Protein AF-A0A453PTM7-F1 (afdb_monomer)

Solvent-accessible surface area (backbone atoms only — not comparable to full-atom values): 13931 Å² total; per-residue (Å²): 133,90,72,84,88,79,89,78,89,83,61,99,59,65,72,65,28,69,32,79,31,54,56,63,82,73,78,86,62,98,75,65,85,84,69,73,84,73,86,58,60,73,80,79,44,78,80,78,80,72,68,78,76,88,82,85,84,70,94,83,82,78,96,71,66,79,75,56,52,64,49,51,58,48,51,61,59,56,55,68,76,52,65,33,40,28,38,37,25,16,60,76,18,36,37,34,35,16,40,72,71,71,36,76,77,48,73,47,50,48,57,75,46,78,44,76,48,79,55,95,92,45,78,48,45,30,35,39,38,83,22,26,30,67,39,55,44,62,38,48,75,34,38,39,34,42,35,37,30,36,24,30,71,34,46,72,84,50,68,87,72,48,87,78,56,64,78,41,80,47,78,46,80,42,86,34,42,66,55,46,79,41,35,71,60,52,47,52,52,40,53,55,51,46,55,51,50,53,50,53,50,33,52,53,52,41,52,54,48,52,52,50,52,51,52,51,52,52,51,53,48,51,55,59,58,66,52,45,63,66,64,74,78,106

Secondary structure (DSSP, 8-state):
-----------SS-EEEEEEEEPP-----TT-TT------HHHHSPPPPPPPP---S-TTS-TTSHHHHHHHHHHHHHHTTS-EEEEEEETTSEEEEEETTTEEEEEEEGGG-EEEEEETTEEEEEEEEEEEEEEEEE-TTSSEEEEEEEEEEEESS-GGGGGG---EEEEEEEE-HHHHHTHHHHHHHHHHHHHHHHHHHHHHHHHHHHHHHHHHHHHHHHHHHHTHHHHH--

Nearest PDB structures (foldseek):
  5lcw-assembly1_I  TM=7.216E-01  e=1.300E-04  Homo sapiens
  5a31-assembly1_I  TM=7.211E-01  e=2.176E-04  Homo sapiens
  6q6g-assembly1_I  TM=6.935E-01  e=1.940E-04  Homo sapiens
  9gaw-assembly1_I  TM=7.086E-01  e=3.858E-04  Homo sapiens
  6yft-assembly1_AA  TM=2.365E-01  e=2.199E+00  Wenzhou levi-like virus 1

Sequence (234 aa):
NGKMLRSIKSHDVAIICLNWAEDEPLSRTDKEDLLSYEDRTTRFFPPAPVMPRIGGLNSGDTGLADENEEAIQAFSSASCQRFNILCTGDKDGCICFSIFGIFPIGKININKVPIHVQSSGKRTSYRLQDVSISKVSLSRNLHQLVLLCSGKLINTDNLSLSNDLSVGVHCLHLDTSIFSNRKNELHQVSQQASSIQDLVEVVRASISMMSKQWSNAMNLFHEKFSALPSLLTA

Organism: Aegilops tauschii subsp. strangulata (NCBI:txid200361)

Foldseek 3Di:
DPDDLDDDDQDPADWQEKDKAFADPDPDPPPPPPDQDDPCCVVPDPPQDDQDDDPDDDDDDDPDDPVVVVVSVVLLVVLLPTWMWMWIFFQQQKIWIATSVQRTDDMDRQQPDWDWDDDPNDTWIKGWHSKGWNDWDADNLRFKIKTKIWTQIATPVCNPPRPDTDTDIDIDIDTRCVCNVCVSVCSVVNSVVSVVVVSVVSVVSNVVVVVVVVVVVVVVVCVVVVCVVVVVVD

InterPro domains:
  IPR024789 Anaphase-promoting complex subunit 4 [PTHR13260] (1-232)
  IPR024790 Anaphase-promoting complex subunit 4, long domain [PF12896] (170-232)

Radius of gyration: 26.7 Å; Cα contacts (8 Å, |Δi|>4): 312; chains: 1; bounding box: 50×57×93 Å

Structure (mmCIF, N/CA/C/O backbone):
data_AF-A0A453PTM7-F1
#
_entry.id   AF-A0A453PTM7-F1
#
loop_
_atom_site.group_PDB
_atom_site.id
_atom_site.type_symbol
_atom_site.label_atom_id
_atom_site.label_alt_id
_atom_site.label_comp_id
_atom_site.label_asym_id
_atom_site.label_entity_id
_atom_site.label_seq_id
_atom_site.pdbx_PDB_ins_code
_atom_site.Cartn_x
_atom_site.Cartn_y
_atom_site.Cartn_z
_atom_site.occupancy
_atom_site.B_iso_or_equiv
_atom_site.auth_seq_id
_atom_site.auth_comp_id
_atom_site.auth_asym_id
_atom_site.auth_atom_id
_atom_site.pdbx_PDB_model_num
ATOM 1 N N . ASN A 1 1 ? 8.119 6.811 19.637 1.00 62.53 1 ASN A N 1
ATOM 2 C CA . ASN A 1 1 ? 7.879 5.893 20.781 1.00 62.53 1 ASN A CA 1
ATOM 3 C C . ASN A 1 1 ? 7.742 4.414 20.396 1.00 62.53 1 ASN A C 1
ATOM 5 O O . ASN A 1 1 ? 7.295 3.644 21.230 1.00 62.53 1 ASN A O 1
ATOM 9 N N . GLY A 1 2 ? 8.079 3.976 19.170 1.00 75.81 2 GLY A N 1
ATOM 10 C CA . GLY A 1 2 ? 8.009 2.549 18.784 1.00 75.81 2 GLY A CA 1
ATOM 11 C C . GLY A 1 2 ? 6.602 1.925 18.730 1.00 75.81 2 GLY A C 1
ATOM 12 O O . GLY A 1 2 ? 6.461 0.776 18.327 1.00 75.81 2 GLY A O 1
ATOM 13 N N . LYS A 1 3 ? 5.557 2.672 19.108 1.00 77.75 3 LYS A N 1
ATOM 14 C CA . LYS A 1 3 ? 4.156 2.256 19.031 1.00 77.75 3 LYS A CA 1
ATOM 15 C C . LYS A 1 3 ? 3.744 2.095 17.567 1.00 77.75 3 LYS A C 1
ATOM 17 O O . LYS A 1 3 ? 3.882 3.029 16.779 1.00 77.75 3 LYS A O 1
ATOM 22 N N . MET A 1 4 ? 3.216 0.925 17.222 1.00 76.31 4 MET A N 1
ATOM 23 C CA . MET A 1 4 ? 2.607 0.682 15.917 1.00 76.31 4 MET A CA 1
ATOM 24 C C . MET A 1 4 ? 1.318 1.502 15.806 1.00 76.31 4 MET A C 1
ATOM 26 O O . MET A 1 4 ? 0.395 1.302 16.592 1.00 76.31 4 MET A O 1
ATOM 30 N N . LEU A 1 5 ? 1.278 2.436 14.853 1.00 74.81 5 LEU A N 1
ATOM 31 C CA . LEU A 1 5 ? 0.104 3.282 14.608 1.00 74.81 5 LEU A CA 1
ATOM 32 C C . LEU A 1 5 ? -0.904 2.601 13.684 1.00 74.81 5 LEU A C 1
ATOM 34 O O . LEU A 1 5 ? -2.105 2.714 13.890 1.00 74.81 5 LEU A O 1
ATOM 38 N N . ARG A 1 6 ? -0.410 1.883 12.673 1.00 76.88 6 ARG A N 1
ATOM 39 C CA . ARG A 1 6 ? -1.237 1.199 11.683 1.00 76.88 6 ARG A CA 1
ATOM 40 C C . ARG A 1 6 ? -0.505 -0.009 11.116 1.00 76.88 6 ARG A C 1
ATOM 42 O O . ARG A 1 6 ? 0.722 -0.010 11.041 1.00 76.88 6 ARG A O 1
ATOM 49 N N . SER A 1 7 ? -1.265 -1.020 10.710 1.00 83.31 7 SER A N 1
ATOM 50 C CA . SER A 1 7 ? -0.764 -2.181 9.976 1.00 83.31 7 SER A CA 1
ATOM 51 C C . SER A 1 7 ? -1.698 -2.487 8.813 1.00 83.31 7 SER A C 1
ATOM 53 O O . SER A 1 7 ? -2.917 -2.486 8.980 1.00 83.31 7 SER A O 1
ATOM 55 N N . ILE A 1 8 ? -1.129 -2.708 7.630 1.00 83.50 8 ILE A N 1
ATOM 56 C CA . ILE A 1 8 ? -1.873 -2.924 6.388 1.00 83.50 8 ILE A CA 1
ATOM 57 C C . ILE A 1 8 ? -1.232 -4.078 5.632 1.00 83.50 8 ILE A C 1
ATOM 59 O O . ILE A 1 8 ? -0.013 -4.134 5.470 1.00 83.50 8 ILE A O 1
ATOM 63 N N . LYS A 1 9 ? -2.068 -4.988 5.130 1.00 88.25 9 LYS A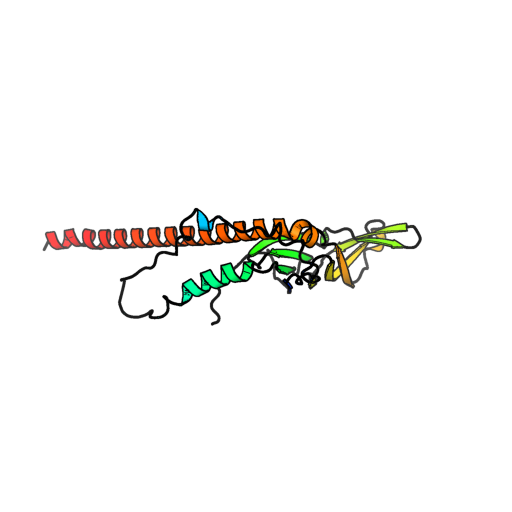 N 1
ATOM 64 C CA . LYS A 1 9 ? -1.632 -6.068 4.247 1.00 88.25 9 LYS A CA 1
ATOM 65 C C . LYS A 1 9 ? -1.756 -5.620 2.788 1.00 88.25 9 LYS A C 1
ATOM 67 O O . LYS A 1 9 ? -2.843 -5.671 2.222 1.00 88.25 9 LYS A O 1
ATOM 72 N N . SER A 1 10 ? -0.649 -5.187 2.185 1.00 85.00 10 SER A N 1
ATOM 73 C CA . SER A 1 10 ? -0.587 -4.769 0.771 1.00 85.00 10 SER A CA 1
ATOM 74 C C . SER A 1 10 ? -0.058 -5.854 -0.174 1.00 85.00 10 SER A C 1
ATOM 76 O O . SER A 1 10 ? -0.362 -5.837 -1.366 1.00 85.00 10 SER A O 1
ATOM 78 N N . HIS A 1 11 ? 0.702 -6.818 0.345 1.00 92.62 11 HIS A N 1
ATOM 79 C CA . HIS A 1 11 ? 1.259 -7.937 -0.411 1.00 92.62 11 HIS A CA 1
ATOM 80 C C . HIS A 1 11 ? 0.904 -9.268 0.259 1.00 92.62 11 HIS A C 1
ATOM 82 O O . HIS A 1 11 ? 0.738 -9.349 1.477 1.00 92.62 11 HIS A O 1
ATOM 88 N N . ASP A 1 12 ? 0.818 -10.328 -0.542 1.00 91.88 12 ASP A N 1
ATOM 89 C CA . ASP A 1 12 ? 0.686 -11.705 -0.041 1.00 91.88 12 ASP A CA 1
ATOM 90 C C . ASP A 1 12 ? 2.038 -12.308 0.357 1.00 91.88 12 ASP A C 1
ATOM 92 O O . ASP A 1 12 ? 2.114 -13.413 0.888 1.00 91.88 12 ASP A O 1
ATOM 96 N N . VAL A 1 13 ? 3.111 -11.572 0.075 1.00 94.62 13 VAL A N 1
ATOM 97 C CA . VAL A 1 13 ? 4.484 -12.047 0.056 1.00 94.62 13 VAL A CA 1
ATOM 98 C C . VAL A 1 13 ? 5.411 -10.957 0.600 1.00 94.62 13 VAL A C 1
ATOM 100 O O . VAL A 1 13 ? 5.004 -9.805 0.744 1.00 94.62 13 VAL A O 1
ATOM 103 N N . ALA A 1 14 ? 6.653 -11.313 0.931 1.00 94.31 14 ALA A N 1
ATOM 104 C CA . ALA A 1 14 ? 7.623 -10.394 1.516 1.00 94.31 14 ALA A CA 1
ATOM 105 C C . ALA A 1 14 ? 7.893 -9.170 0.623 1.00 94.31 14 ALA A C 1
ATOM 107 O O . ALA A 1 14 ? 8.281 -9.300 -0.542 1.00 94.31 14 ALA A O 1
ATOM 108 N N . ILE A 1 15 ? 7.731 -7.988 1.219 1.00 96.06 15 ILE A N 1
ATOM 109 C CA . ILE A 1 15 ? 8.109 -6.699 0.638 1.00 96.06 15 ILE A CA 1
ATOM 110 C C . ILE A 1 15 ? 9.633 -6.582 0.709 1.00 96.06 15 ILE A C 1
ATOM 112 O O . ILE A 1 15 ? 10.212 -6.748 1.781 1.00 96.06 15 ILE A O 1
ATOM 116 N N . ILE A 1 16 ? 10.276 -6.298 -0.422 1.00 96.12 16 ILE A N 1
ATOM 117 C CA . ILE A 1 16 ? 11.736 -6.136 -0.512 1.00 96.12 16 ILE A CA 1
ATOM 118 C C . ILE A 1 16 ? 12.121 -4.660 -0.445 1.00 96.12 16 ILE A C 1
ATOM 120 O O . ILE A 1 16 ? 13.115 -4.299 0.181 1.00 96.12 16 ILE A O 1
ATOM 124 N N . CYS A 1 17 ? 11.348 -3.794 -1.099 1.00 96.12 17 CYS A N 1
ATOM 125 C CA . CYS A 1 17 ? 11.677 -2.380 -1.211 1.00 96.12 17 CYS A CA 1
ATOM 126 C C . CYS A 1 17 ? 10.438 -1.493 -1.096 1.00 96.12 17 CYS A C 1
ATOM 128 O O . CYS A 1 17 ? 9.328 -1.896 -1.450 1.00 96.12 17 CYS A O 1
ATOM 130 N N . LEU A 1 18 ? 10.655 -0.255 -0.655 1.00 96.44 18 LEU A N 1
ATOM 131 C CA . LEU A 1 18 ? 9.629 0.775 -0.557 1.00 96.44 18 LEU A CA 1
ATOM 132 C C . LEU A 1 18 ? 10.162 2.121 -1.050 1.00 96.44 18 LEU A C 1
ATOM 134 O O . LEU A 1 18 ? 11.355 2.410 -0.941 1.00 96.44 18 LEU A O 1
ATOM 138 N N . ASN A 1 19 ? 9.264 2.950 -1.565 1.00 96.62 19 ASN A N 1
ATOM 139 C CA . ASN A 1 19 ? 9.530 4.335 -1.914 1.00 96.62 19 ASN A CA 1
ATOM 140 C C . ASN A 1 19 ? 8.304 5.176 -1.575 1.00 96.62 19 ASN A C 1
ATOM 142 O O . ASN A 1 19 ? 7.209 4.886 -2.046 1.00 96.62 19 ASN A O 1
ATOM 146 N N . TRP A 1 20 ? 8.499 6.203 -0.755 1.00 94.38 20 TRP A N 1
ATOM 147 C CA . TRP A 1 20 ? 7.457 7.162 -0.416 1.00 94.38 20 TRP A CA 1
ATOM 148 C C . TRP A 1 20 ? 7.741 8.453 -1.173 1.00 94.38 20 TRP A C 1
ATOM 150 O O . TRP A 1 20 ? 8.764 9.098 -0.936 1.00 94.38 20 TRP A O 1
ATOM 160 N N . ALA A 1 21 ? 6.873 8.789 -2.122 1.00 92.44 21 ALA A N 1
ATOM 161 C CA . ALA A 1 21 ? 6.987 9.999 -2.918 1.00 92.44 21 ALA A CA 1
ATOM 162 C C . ALA A 1 21 ? 5.917 11.002 -2.490 1.00 92.44 21 ALA A C 1
ATOM 164 O O . ALA A 1 21 ? 4.732 10.673 -2.413 1.00 92.44 21 ALA A O 1
ATOM 165 N N . GLU A 1 22 ? 6.347 12.229 -2.231 1.00 87.94 22 GLU A N 1
ATOM 166 C CA . GLU A 1 22 ? 5.467 13.371 -2.013 1.00 87.94 22 GLU A CA 1
ATOM 167 C C . GLU A 1 22 ? 5.453 14.229 -3.276 1.00 87.94 22 GLU A C 1
ATOM 169 O O . GLU A 1 22 ? 6.503 14.450 -3.890 1.00 87.94 22 GLU A O 1
ATOM 174 N N . ASP A 1 23 ? 4.267 14.704 -3.653 1.00 81.25 23 ASP A N 1
ATOM 175 C CA . ASP A 1 23 ? 4.101 15.616 -4.785 1.00 81.25 23 ASP A CA 1
ATOM 176 C C . ASP A 1 23 ? 4.885 16.912 -4.542 1.00 81.25 23 ASP A C 1
ATOM 178 O O . ASP A 1 23 ? 4.896 17.425 -3.422 1.00 81.25 23 ASP A O 1
ATOM 182 N N . GLU A 1 24 ? 5.549 17.456 -5.559 1.00 73.62 24 GLU A N 1
ATOM 183 C CA . GLU A 1 24 ? 6.255 18.740 -5.464 1.00 73.62 24 GLU A CA 1
ATOM 184 C C . GLU A 1 24 ? 5.233 19.892 -5.447 1.00 73.62 24 GLU A C 1
ATOM 186 O O . GLU A 1 24 ? 4.215 19.804 -6.134 1.00 73.62 24 GLU A O 1
ATOM 191 N N . PRO A 1 25 ? 5.429 20.980 -4.673 1.00 62.84 25 PRO A N 1
ATOM 192 C CA . PRO A 1 25 ? 4.489 22.083 -4.737 1.00 62.84 25 PRO A CA 1
ATOM 193 C C . PRO A 1 25 ? 4.705 22.742 -6.099 1.00 62.84 25 PRO A C 1
ATOM 195 O O . PRO A 1 25 ? 5.776 23.307 -6.331 1.00 62.84 25 PRO A O 1
ATOM 198 N N . LEU A 1 26 ? 3.725 22.675 -7.007 1.00 54.75 26 LEU A N 1
ATOM 199 C CA . LEU A 1 26 ? 3.770 23.539 -8.184 1.00 54.75 26 LEU A CA 1
ATOM 200 C C . LEU A 1 26 ? 3.922 24.974 -7.673 1.00 54.75 26 LEU A C 1
ATOM 202 O O . LEU A 1 26 ? 3.150 25.422 -6.823 1.00 54.75 26 LEU A O 1
ATOM 206 N N . SER A 1 27 ? 4.958 25.668 -8.146 1.00 45.25 27 SER A N 1
ATOM 207 C CA . SER A 1 27 ? 5.161 27.091 -7.890 1.00 45.25 27 SER A CA 1
ATOM 208 C C . SER A 1 27 ? 3.833 27.806 -8.114 1.00 45.25 27 SER A C 1
ATOM 210 O O . SER A 1 27 ? 3.314 27.760 -9.228 1.00 45.25 27 SER A O 1
ATOM 212 N N . ARG A 1 28 ? 3.268 28.388 -7.049 1.00 45.62 28 ARG A N 1
ATOM 213 C CA . ARG A 1 28 ? 1.963 29.062 -7.051 1.00 45.62 28 ARG A CA 1
ATOM 214 C C . ARG A 1 28 ? 1.907 30.058 -8.207 1.00 45.62 28 ARG A C 1
ATOM 216 O O . ARG A 1 28 ? 2.447 31.153 -8.115 1.00 45.62 28 ARG A O 1
ATOM 223 N N . THR A 1 29 ? 1.261 29.673 -9.297 1.00 41.50 29 THR A N 1
ATOM 224 C CA . THR A 1 29 ? 0.671 30.623 -10.233 1.00 41.50 29 THR A CA 1
ATOM 225 C C . THR A 1 29 ? -0.736 30.873 -9.718 1.00 41.50 29 THR A C 1
ATOM 227 O O . THR A 1 29 ? -1.543 29.948 -9.677 1.00 41.50 29 THR A O 1
ATOM 230 N N . ASP A 1 30 ? -0.993 32.109 -9.289 1.00 43.00 30 ASP A N 1
ATOM 231 C CA . ASP A 1 30 ? -2.154 32.613 -8.530 1.00 43.00 30 ASP A CA 1
ATOM 232 C C . ASP A 1 30 ? -3.540 32.473 -9.213 1.00 43.00 30 ASP A C 1
ATOM 234 O O . ASP A 1 30 ? -4.427 33.303 -9.029 1.00 43.00 30 ASP A O 1
ATOM 238 N N . LYS A 1 31 ? -3.756 31.453 -10.051 1.00 44.31 31 LYS A N 1
ATOM 239 C CA . LYS A 1 31 ? -5.002 31.239 -10.807 1.00 44.31 31 LYS A CA 1
ATOM 240 C C . LYS A 1 31 ? -5.628 29.849 -10.643 1.00 44.31 31 LYS A C 1
ATOM 242 O O . LYS A 1 31 ? -6.733 29.648 -11.134 1.00 44.31 31 LYS A O 1
ATOM 247 N N . GLU A 1 32 ? -4.982 28.924 -9.929 1.00 45.31 32 GLU A N 1
ATOM 248 C CA . GLU A 1 32 ? -5.506 27.570 -9.649 1.00 45.31 32 GLU A CA 1
ATOM 249 C C . GLU A 1 32 ? -6.097 27.391 -8.237 1.00 45.31 32 GLU A C 1
ATOM 251 O O . GLU A 1 32 ? -6.525 26.297 -7.881 1.00 45.31 32 GLU A O 1
ATOM 256 N N . ASP A 1 33 ? -6.232 28.467 -7.456 1.00 44.94 33 ASP A N 1
ATOM 257 C CA . ASP A 1 33 ? -6.917 28.452 -6.148 1.00 44.94 33 ASP A CA 1
ATOM 258 C C . ASP A 1 33 ? -8.436 28.172 -6.248 1.00 44.94 33 ASP A C 1
ATOM 260 O O . ASP A 1 33 ? -9.136 28.135 -5.238 1.00 44.94 33 ASP A O 1
ATOM 264 N N . LEU A 1 34 ? -8.982 27.956 -7.452 1.00 44.66 34 LEU A N 1
ATOM 265 C CA . LEU A 1 34 ? -10.424 27.806 -7.659 1.00 44.66 34 LEU A CA 1
ATOM 266 C C . LEU A 1 34 ? -10.974 26.386 -7.428 1.00 44.66 34 LEU A C 1
ATOM 268 O O . LEU A 1 34 ? -12.192 26.226 -7.442 1.00 44.66 34 LEU A O 1
ATOM 272 N N . LEU A 1 35 ? -10.132 25.358 -7.247 1.00 47.88 35 LEU A N 1
ATOM 273 C CA . LEU A 1 35 ? -10.581 23.952 -7.181 1.00 47.88 35 LEU A CA 1
ATOM 274 C C . LEU A 1 35 ? -9.837 23.093 -6.139 1.00 47.88 35 LEU A C 1
ATOM 276 O O . LEU A 1 35 ? -9.730 21.876 -6.310 1.00 47.88 35 LEU A O 1
ATOM 280 N N . SER A 1 36 ? -9.331 23.675 -5.048 1.00 56.00 36 SER A N 1
ATOM 281 C CA . SER A 1 36 ? -8.941 22.849 -3.901 1.00 56.00 36 SER A CA 1
ATOM 282 C C . SER A 1 36 ? -10.215 22.289 -3.263 1.00 56.00 36 SER A C 1
ATOM 284 O O . SER A 1 36 ? -11.077 23.016 -2.770 1.00 56.00 36 SER A O 1
ATOM 286 N N . TYR A 1 37 ? -10.396 20.972 -3.358 1.00 61.28 37 TYR A N 1
ATOM 287 C CA . TYR A 1 37 ? -11.507 20.317 -2.684 1.00 61.28 37 TYR A CA 1
ATOM 288 C C . TYR A 1 37 ? -11.325 20.470 -1.180 1.00 61.28 37 TYR A C 1
ATOM 290 O O . TYR A 1 37 ? -10.311 20.066 -0.614 1.00 61.28 37 TYR A O 1
ATOM 298 N N . GLU A 1 38 ? -12.336 21.042 -0.545 1.00 68.06 38 GLU A N 1
ATOM 299 C CA . GLU A 1 38 ? -12.423 21.133 0.898 1.00 68.06 38 GLU A CA 1
ATOM 300 C C . GLU A 1 38 ? -13.404 20.069 1.388 1.00 68.06 38 GLU A C 1
ATOM 302 O O . GLU A 1 38 ? -14.575 20.069 0.994 1.00 68.06 38 GLU A O 1
ATOM 307 N N . ASP A 1 39 ? -12.944 19.173 2.262 1.00 69.00 39 ASP A N 1
ATOM 308 C CA . ASP A 1 39 ? -13.838 18.227 2.919 1.00 69.00 39 ASP A CA 1
ATOM 309 C C . ASP A 1 39 ? -14.769 18.971 3.887 1.00 69.00 39 ASP A C 1
ATOM 311 O O . ASP A 1 39 ? -14.376 19.417 4.965 1.00 69.00 39 ASP A O 1
ATOM 315 N N . ARG A 1 40 ? -16.034 19.111 3.483 1.00 77.50 40 ARG A N 1
ATOM 316 C CA . ARG A 1 40 ? -17.076 19.783 4.270 1.00 77.50 40 ARG A CA 1
ATOM 317 C C . ARG A 1 40 ? -17.810 18.842 5.217 1.00 77.50 40 ARG A C 1
ATOM 319 O O . ARG A 1 40 ? -18.710 19.305 5.913 1.00 77.50 40 ARG A O 1
ATOM 326 N N . THR A 1 41 ? -17.459 17.557 5.264 1.00 75.75 41 THR A N 1
ATOM 327 C CA . THR A 1 41 ? -18.132 16.563 6.119 1.00 75.75 41 THR A CA 1
ATOM 328 C C . THR A 1 41 ? -18.144 17.015 7.580 1.00 75.75 41 THR A C 1
ATOM 330 O O . THR A 1 41 ? -19.181 16.976 8.239 1.00 75.75 41 THR A O 1
ATOM 333 N N . THR A 1 42 ? -17.036 17.582 8.054 1.00 72.69 42 THR A N 1
ATOM 334 C CA . THR A 1 42 ? -16.886 18.114 9.419 1.00 72.69 42 THR A CA 1
ATOM 335 C C . THR A 1 42 ? -17.793 19.307 9.737 1.00 72.69 42 THR A C 1
ATOM 337 O O . THR A 1 42 ? -18.010 19.609 10.905 1.00 72.69 42 THR A O 1
ATOM 340 N N . ARG A 1 43 ? -18.346 19.990 8.724 1.00 83.00 43 ARG A N 1
ATOM 341 C CA . ARG A 1 43 ? -19.295 21.100 8.922 1.00 83.00 43 ARG A CA 1
ATOM 342 C C . ARG A 1 43 ? -20.707 20.617 9.245 1.00 83.00 43 ARG A C 1
ATOM 344 O O . ARG A 1 43 ? -21.488 21.382 9.801 1.00 83.00 43 ARG A O 1
ATOM 351 N N . PHE A 1 44 ? -21.045 19.390 8.852 1.00 84.19 44 PHE A N 1
ATOM 352 C CA . PHE A 1 44 ? -22.401 18.846 8.966 1.00 84.19 44 PHE A CA 1
ATOM 353 C C . PHE A 1 44 ? -22.498 17.691 9.958 1.00 84.19 44 PHE A C 1
ATOM 355 O O . PHE A 1 44 ? -23.553 17.495 10.559 1.00 84.19 44 PHE A O 1
ATOM 362 N N . PHE A 1 45 ? -21.420 16.929 10.129 1.00 79.19 45 PHE A N 1
ATOM 363 C CA . PHE A 1 45 ? -21.388 15.781 11.020 1.00 79.19 45 PHE A CA 1
ATOM 364 C C . PHE A 1 45 ? -20.651 16.112 12.318 1.00 79.19 45 PHE A C 1
ATOM 366 O O . PHE A 1 45 ? -19.667 16.855 12.292 1.00 79.19 45 PHE A O 1
ATOM 373 N N . PRO A 1 46 ? -21.099 15.551 13.457 1.00 80.19 46 PRO A N 1
ATOM 374 C CA . PRO A 1 46 ? -20.322 15.615 14.684 1.00 80.19 46 PRO A CA 1
ATOM 375 C C . PRO A 1 46 ? -18.942 14.969 14.467 1.00 80.19 46 PRO A C 1
ATOM 377 O O . PRO A 1 46 ? -18.773 14.163 13.544 1.00 80.19 46 PRO A O 1
ATOM 380 N N . PRO A 1 47 ? -17.951 15.297 15.313 1.00 74.00 47 PRO A N 1
ATOM 381 C CA . PRO A 1 47 ? -16.643 14.660 15.248 1.00 74.00 47 PRO A CA 1
ATOM 382 C C . PRO A 1 47 ? -16.780 13.137 15.312 1.00 74.00 47 PRO A C 1
ATOM 384 O O . PRO A 1 47 ? -17.698 12.606 15.946 1.00 74.00 47 PRO A O 1
ATOM 387 N N . ALA A 1 48 ? -15.861 12.443 14.636 1.00 70.88 48 ALA A N 1
ATOM 388 C CA . ALA A 1 48 ? -15.867 10.991 14.592 1.00 70.88 48 ALA A CA 1
ATOM 389 C C . ALA A 1 48 ? -15.886 10.418 16.023 1.00 70.88 48 ALA A C 1
ATOM 391 O O . ALA A 1 48 ? -15.176 10.932 16.894 1.00 70.88 48 ALA A O 1
ATOM 392 N N . PRO A 1 49 ? -16.698 9.378 16.284 1.00 72.50 49 PRO A N 1
ATOM 393 C CA . PRO A 1 49 ? -16.727 8.745 17.590 1.00 72.50 49 PRO A CA 1
ATOM 394 C C . PRO A 1 49 ? -15.329 8.246 17.951 1.00 72.50 49 PRO A C 1
ATOM 396 O O . PRO A 1 49 ? -14.615 7.693 17.117 1.00 72.50 49 PRO A O 1
ATOM 399 N N . VAL A 1 50 ? -14.946 8.453 19.205 1.00 71.75 50 VAL A N 1
ATOM 400 C CA . VAL A 1 50 ? -13.670 7.979 19.741 1.00 71.75 50 VAL A CA 1
ATOM 401 C C . VAL A 1 50 ? -13.881 6.593 20.338 1.00 71.75 50 VAL A C 1
ATOM 403 O O . VAL A 1 50 ? -14.973 6.260 20.807 1.00 71.75 50 VAL A O 1
ATOM 406 N N . MET A 1 51 ? -12.837 5.769 20.305 1.00 68.12 51 MET A N 1
ATOM 407 C CA . MET A 1 51 ? -12.865 4.444 20.907 1.00 68.12 51 MET A CA 1
ATOM 408 C C . MET A 1 51 ? -13.255 4.555 22.396 1.00 68.12 51 MET A C 1
ATOM 410 O O . MET A 1 51 ? -12.664 5.349 23.131 1.00 68.12 51 MET A O 1
ATOM 414 N N . PRO A 1 52 ? -14.273 3.810 22.862 1.00 64.56 52 PRO A N 1
ATOM 415 C CA . PRO A 1 52 ? -14.772 3.980 24.216 1.00 64.56 52 PRO A CA 1
ATOM 416 C C . PRO A 1 52 ? -13.711 3.565 25.244 1.00 64.56 52 PRO A C 1
ATOM 418 O O . PRO A 1 52 ? -13.081 2.512 25.134 1.00 64.56 52 PRO A O 1
ATOM 421 N N . ARG A 1 53 ? -13.505 4.420 26.250 1.00 64.19 53 ARG A N 1
ATOM 422 C CA . ARG A 1 53 ? -12.510 4.225 27.311 1.00 64.19 53 ARG A CA 1
ATOM 423 C C . ARG A 1 53 ? -13.129 3.457 28.474 1.00 64.19 53 ARG A C 1
ATOM 425 O O . ARG A 1 53 ? -14.225 3.784 28.925 1.00 64.19 53 ARG A O 1
ATOM 432 N N . ILE A 1 54 ? -12.414 2.467 29.004 1.00 58.06 54 ILE A N 1
ATOM 433 C CA . ILE A 1 54 ? -12.802 1.817 30.262 1.00 58.06 54 ILE A CA 1
ATOM 434 C C . ILE A 1 54 ? -12.213 2.645 31.405 1.00 58.06 54 ILE A C 1
ATOM 436 O O . ILE A 1 54 ? -11.084 2.421 31.829 1.00 58.06 54 ILE A O 1
ATOM 440 N N . GLY A 1 55 ? -12.974 3.620 31.898 1.00 47.50 55 GLY A N 1
ATOM 441 C CA . GLY A 1 55 ? -12.724 4.204 33.212 1.00 47.50 55 GLY A CA 1
ATOM 442 C C . GLY A 1 55 ? -13.295 3.286 34.294 1.00 47.50 55 GLY A C 1
ATOM 443 O O . GLY A 1 55 ? -14.478 2.960 34.246 1.00 47.50 55 GLY A O 1
ATOM 444 N N . GLY A 1 56 ? -12.476 2.875 35.268 1.00 49.78 56 GLY A N 1
ATOM 445 C CA . GLY A 1 56 ? -12.989 2.364 36.549 1.00 49.78 56 GLY A CA 1
ATOM 446 C C . GLY A 1 56 ? -12.844 0.870 36.865 1.00 49.78 56 GLY A C 1
ATOM 447 O O . GLY A 1 56 ? -13.470 0.424 37.820 1.00 49.78 56 GLY A O 1
ATOM 448 N N . LEU A 1 57 ? -12.013 0.092 36.163 1.00 47.72 57 LEU A N 1
ATOM 449 C CA . LEU A 1 57 ? -11.617 -1.244 36.639 1.00 47.72 57 LEU A CA 1
ATOM 450 C C . LEU A 1 57 ? -10.141 -1.233 37.055 1.00 47.72 57 LEU A C 1
ATOM 452 O O . LEU A 1 57 ? -9.247 -1.328 36.224 1.00 47.72 57 LEU A O 1
ATOM 456 N N . ASN A 1 58 ? -9.953 -1.118 38.371 1.00 36.47 58 ASN A N 1
ATOM 457 C CA . ASN A 1 58 ? -8.723 -1.217 39.160 1.00 36.47 58 ASN A CA 1
ATOM 458 C C . ASN A 1 58 ? -7.708 -0.075 38.974 1.00 36.47 58 ASN A C 1
ATOM 460 O O . ASN A 1 58 ? -6.890 -0.055 38.060 1.00 36.47 58 ASN A O 1
ATOM 464 N N . SER A 1 59 ? -7.747 0.849 39.940 1.00 43.59 59 SER A N 1
ATOM 465 C CA . SER A 1 59 ? -6.654 1.764 40.278 1.00 43.59 59 SER A CA 1
ATOM 466 C C . SER A 1 59 ? -5.356 0.969 40.437 1.00 43.59 59 SER A C 1
ATOM 468 O O . SER A 1 59 ? -5.266 0.107 41.312 1.00 43.59 59 SER A O 1
ATOM 470 N N . GLY A 1 60 ? -4.376 1.218 39.572 1.00 44.44 60 GLY A N 1
ATOM 471 C CA . GLY A 1 60 ? -3.066 0.589 39.689 1.00 44.44 60 GLY A CA 1
ATOM 472 C C . GLY A 1 60 ? -2.095 0.928 38.570 1.00 44.44 60 GLY A C 1
ATOM 473 O O . GLY A 1 60 ? -0.933 1.170 38.865 1.00 44.44 60 GLY A O 1
ATOM 474 N N . ASP A 1 61 ? -2.534 0.989 37.310 1.00 42.53 61 ASP A N 1
ATOM 475 C CA . ASP A 1 61 ? -1.581 1.210 36.219 1.00 42.53 61 ASP A CA 1
ATOM 476 C C . ASP A 1 61 ? -2.288 1.659 34.933 1.00 42.53 61 ASP A C 1
ATOM 478 O O . ASP A 1 61 ? -2.947 0.851 34.294 1.00 42.53 61 ASP A O 1
ATOM 482 N N . THR A 1 62 ? -2.211 2.954 34.605 1.00 38.97 62 THR A N 1
ATOM 483 C CA . THR A 1 62 ? -2.171 3.528 33.236 1.00 38.97 62 THR A CA 1
ATOM 484 C C . THR A 1 62 ? -2.410 5.038 33.304 1.00 38.97 62 THR A C 1
ATOM 486 O O . THR A 1 62 ? -3.443 5.556 32.881 1.00 38.97 62 THR A O 1
ATOM 489 N N . GLY A 1 63 ? -1.438 5.773 33.833 1.00 37.41 63 GLY A N 1
ATOM 490 C CA . GLY A 1 63 ? -1.408 7.230 33.739 1.00 37.41 63 GLY A CA 1
ATOM 491 C C . GLY A 1 63 ? -0.686 7.704 32.482 1.00 37.41 63 GLY A C 1
ATOM 492 O O . GLY A 1 63 ? 0.312 8.375 32.643 1.00 37.41 63 GLY A O 1
ATOM 493 N N . LEU A 1 64 ? -1.103 7.323 31.262 1.00 40.84 64 LEU A N 1
ATOM 494 C CA . LEU A 1 64 ? -0.493 7.816 30.000 1.00 40.84 64 LEU A CA 1
ATOM 495 C C . LEU A 1 64 ? -1.432 7.771 28.765 1.00 40.84 64 LEU A C 1
ATOM 497 O O . LEU A 1 64 ? -0.969 7.866 27.626 1.00 40.84 64 LEU A O 1
ATOM 501 N N . ALA A 1 65 ? -2.742 7.565 28.938 1.00 47.31 65 ALA A N 1
ATOM 502 C CA . ALA A 1 65 ? -3.649 7.352 27.802 1.00 47.31 65 ALA A CA 1
ATOM 503 C C . ALA A 1 65 ? -4.282 8.639 27.235 1.00 47.31 65 ALA A C 1
ATOM 505 O O . ALA A 1 65 ? -4.736 8.616 26.094 1.00 47.31 65 ALA A O 1
ATOM 506 N N . ASP A 1 66 ? -4.300 9.743 27.991 1.00 44.97 66 ASP A N 1
ATOM 507 C CA . ASP A 1 66 ? -5.115 10.920 27.648 1.00 44.97 66 ASP A CA 1
ATOM 508 C C . ASP A 1 66 ? -4.505 11.795 26.536 1.00 44.97 66 ASP A C 1
ATOM 510 O O . ASP A 1 66 ? -5.209 12.201 25.620 1.00 44.97 66 ASP A O 1
ATOM 514 N N . GLU A 1 67 ? -3.182 11.990 26.521 1.00 44.81 67 GLU A N 1
ATOM 515 C CA . GLU A 1 67 ? -2.497 12.825 25.510 1.00 44.81 67 GLU A CA 1
ATOM 516 C C . GLU A 1 67 ? -2.257 12.101 24.165 1.00 44.81 67 GLU A C 1
ATOM 518 O O . GLU A 1 67 ? -1.865 12.697 23.163 1.00 44.81 67 GLU A O 1
ATOM 523 N N . ASN A 1 68 ? -2.452 10.781 24.124 1.00 50.34 68 ASN A N 1
ATOM 524 C CA . ASN A 1 68 ? -1.911 9.919 23.068 1.00 50.34 68 ASN A CA 1
ATOM 525 C C . ASN A 1 68 ? -2.879 9.696 21.890 1.00 50.34 68 ASN A C 1
ATOM 527 O O . ASN A 1 68 ? -2.436 9.333 20.803 1.00 50.34 68 ASN A O 1
ATOM 531 N N . GLU A 1 69 ? -4.189 9.877 22.081 1.00 51.28 69 GLU A N 1
ATOM 532 C CA . GLU A 1 69 ? -5.200 9.677 21.024 1.00 51.28 69 GLU A CA 1
ATOM 533 C C . GLU A 1 69 ? -5.498 10.951 20.227 1.00 51.28 69 GLU A C 1
ATOM 535 O O . GLU A 1 69 ? -5.649 10.872 19.007 1.00 51.28 69 GLU A O 1
ATOM 540 N N . GLU A 1 70 ? -5.471 12.126 20.867 1.00 48.44 70 GLU A N 1
ATOM 541 C CA . GLU A 1 70 ? -5.508 13.417 20.162 1.00 48.44 70 GLU A CA 1
ATOM 542 C C . GLU A 1 70 ? -4.336 13.531 19.178 1.00 48.44 70 GLU A C 1
ATOM 544 O O . GLU A 1 70 ? -4.504 13.992 18.048 1.00 48.44 70 GLU A O 1
ATOM 549 N N . ALA A 1 71 ? -3.171 12.993 19.553 1.00 45.78 71 ALA A N 1
ATOM 550 C CA . ALA A 1 71 ? -2.019 12.879 18.671 1.00 45.78 71 ALA A CA 1
ATOM 551 C C . ALA A 1 71 ? -2.296 11.967 17.456 1.00 45.78 71 ALA A C 1
ATOM 553 O O . ALA A 1 71 ? -1.951 12.328 16.336 1.00 45.78 71 ALA A O 1
ATOM 554 N N . ILE A 1 72 ? -2.956 10.812 17.626 1.00 51.03 72 ILE A N 1
ATOM 555 C CA . ILE A 1 72 ? -3.258 9.866 16.528 1.00 51.03 72 ILE A CA 1
ATOM 556 C C . ILE A 1 72 ? -4.256 10.470 15.528 1.00 51.03 72 ILE A C 1
ATOM 558 O O . ILE A 1 72 ? -4.037 10.383 14.315 1.00 51.03 72 ILE A O 1
ATOM 562 N N . GLN A 1 73 ? -5.299 11.143 16.022 1.00 51.09 73 GLN A N 1
ATOM 563 C CA . GLN A 1 73 ? -6.248 11.885 15.186 1.00 51.09 73 GLN A CA 1
ATOM 564 C C . GLN A 1 73 ? -5.547 13.038 14.437 1.00 51.09 73 GLN A C 1
ATOM 566 O O . GLN A 1 73 ? -5.808 13.271 13.251 1.00 51.09 73 GLN A O 1
ATOM 571 N N . ALA A 1 74 ? -4.605 13.725 15.098 1.00 46.88 74 ALA A N 1
ATOM 572 C CA . ALA A 1 74 ? -3.788 14.781 14.499 1.00 46.88 74 ALA A CA 1
ATOM 573 C C . ALA A 1 74 ? -2.813 14.249 13.429 1.00 46.88 74 ALA A C 1
ATOM 575 O O . ALA A 1 74 ? -2.623 14.903 12.406 1.00 46.88 74 ALA A O 1
ATOM 576 N N . PHE A 1 75 ? -2.240 13.050 13.590 1.00 48.12 75 PHE A N 1
ATOM 577 C CA . PHE A 1 75 ? -1.353 12.446 12.583 1.00 48.12 75 PHE A CA 1
ATOM 578 C C . PHE A 1 75 ? -2.111 11.948 11.340 1.00 48.12 75 PHE A C 1
ATOM 580 O O . PHE A 1 75 ? -1.623 12.137 10.223 1.00 48.12 75 PHE A O 1
ATOM 587 N N . SER A 1 76 ? -3.309 11.368 11.507 1.00 51.53 76 SER A N 1
ATOM 588 C CA . SER A 1 76 ? -4.150 10.933 10.376 1.00 51.53 76 SER A CA 1
ATOM 589 C C . SER A 1 76 ? -4.591 12.136 9.527 1.00 51.53 76 SER A C 1
ATOM 591 O O . SER A 1 76 ? -4.425 12.146 8.305 1.00 51.53 76 SER A O 1
ATOM 593 N N . SER A 1 77 ? -5.018 13.222 10.182 1.00 53.0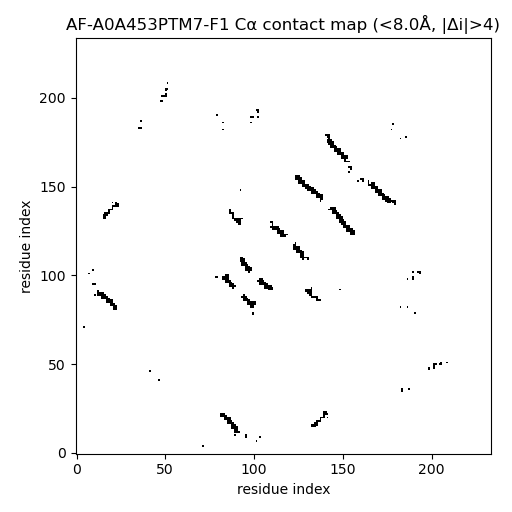6 77 SER A N 1
ATOM 594 C CA . SER A 1 77 ? -5.439 14.462 9.512 1.00 53.06 77 SER A CA 1
ATOM 595 C C . SER A 1 77 ? -4.284 15.285 8.918 1.00 53.06 77 SER A C 1
ATOM 597 O O . SER A 1 77 ? -4.441 15.839 7.829 1.00 53.06 77 SER A O 1
ATOM 599 N N . ALA A 1 78 ? -3.107 15.329 9.555 1.00 50.50 78 ALA A N 1
ATOM 600 C CA . ALA A 1 78 ? -1.938 16.044 9.027 1.00 50.50 78 ALA A CA 1
ATOM 601 C C . ALA A 1 78 ? -1.320 15.362 7.792 1.00 50.50 78 ALA A C 1
ATOM 603 O O . ALA A 1 78 ? -0.889 16.045 6.864 1.00 50.50 78 ALA A O 1
ATOM 604 N N . SER A 1 79 ? -1.316 14.023 7.740 1.00 54.53 79 SER A N 1
ATOM 605 C CA . SER A 1 79 ? -0.744 13.263 6.613 1.00 54.53 79 SER A CA 1
ATOM 606 C C . SER A 1 79 ? -1.491 13.457 5.284 1.00 54.53 79 SER A C 1
ATOM 608 O O . SER A 1 79 ? -0.901 13.295 4.215 1.00 54.53 79 SER A O 1
ATOM 610 N N . CYS A 1 80 ? -2.765 13.860 5.349 1.00 60.31 80 CYS A N 1
ATOM 611 C CA . CYS A 1 80 ? -3.624 14.106 4.190 1.00 60.31 80 CYS A CA 1
ATOM 612 C C . CYS A 1 80 ? -3.498 15.531 3.622 1.00 60.31 80 CYS A C 1
ATOM 614 O O . CYS A 1 80 ? -4.150 15.844 2.626 1.00 60.31 80 CYS A O 1
ATOM 616 N N . GLN A 1 81 ? -2.691 16.411 4.233 1.00 66.31 81 GLN A N 1
ATOM 617 C CA . GLN A 1 81 ? -2.517 17.790 3.750 1.00 66.31 81 GLN A CA 1
ATOM 618 C C . GLN A 1 81 ? -1.801 17.843 2.400 1.00 66.31 81 GLN A C 1
ATOM 620 O O . GLN A 1 81 ? -2.064 18.729 1.588 1.00 66.31 81 GLN A O 1
ATOM 625 N N . ARG A 1 82 ? -0.904 16.885 2.146 1.00 79.50 82 ARG A N 1
ATOM 626 C CA . ARG A 1 82 ? -0.114 16.821 0.919 1.00 79.50 82 ARG A CA 1
ATOM 627 C C . ARG A 1 82 ? -0.259 15.462 0.268 1.00 79.50 82 ARG A C 1
ATOM 629 O O . ARG A 1 82 ? -0.032 14.437 0.905 1.00 79.50 82 ARG A O 1
ATOM 636 N N . PHE A 1 83 ? -0.595 15.470 -1.016 1.00 86.00 83 PHE A N 1
ATOM 637 C CA . PHE A 1 83 ? -0.708 14.252 -1.798 1.00 86.00 83 PHE A CA 1
ATOM 638 C C . PHE A 1 83 ? 0.622 13.487 -1.805 1.00 86.00 83 PHE A C 1
ATOM 640 O O . PHE A 1 83 ? 1.670 14.031 -2.163 1.00 86.00 83 PHE A O 1
ATOM 647 N N . ASN A 1 84 ? 0.579 12.224 -1.388 1.00 90.81 84 ASN A N 1
ATOM 648 C CA . ASN A 1 84 ? 1.745 11.359 -1.354 1.00 90.81 84 ASN A CA 1
ATOM 649 C C . ASN A 1 84 ? 1.359 9.906 -1.651 1.00 90.81 84 ASN A C 1
ATOM 651 O O . ASN A 1 84 ? 0.261 9.454 -1.315 1.00 90.81 84 ASN A O 1
ATOM 655 N N . ILE A 1 85 ? 2.269 9.191 -2.313 1.00 94.12 85 ILE A N 1
ATOM 656 C CA . ILE A 1 85 ? 2.095 7.799 -2.726 1.00 94.12 85 ILE A CA 1
ATOM 657 C C . ILE A 1 85 ? 3.244 6.970 -2.157 1.00 94.12 85 ILE A C 1
ATOM 659 O O . ILE A 1 85 ? 4.421 7.250 -2.390 1.00 94.12 85 ILE A O 1
ATOM 663 N N . LEU A 1 86 ? 2.880 5.909 -1.446 1.00 95.00 86 LEU A N 1
ATOM 664 C CA . LEU A 1 86 ? 3.760 4.824 -1.055 1.00 95.00 86 LEU A CA 1
ATOM 665 C C . LEU A 1 86 ? 3.727 3.736 -2.134 1.00 95.00 86 LEU A C 1
ATOM 667 O O . LEU A 1 86 ? 2.690 3.124 -2.390 1.00 95.00 86 LEU A O 1
ATOM 671 N N . CYS A 1 87 ? 4.882 3.477 -2.731 1.00 96.25 87 CYS A N 1
ATOM 672 C CA . CYS A 1 87 ? 5.123 2.378 -3.652 1.00 96.25 87 CYS A CA 1
ATOM 673 C C . CYS A 1 87 ? 5.879 1.270 -2.920 1.00 96.25 87 CYS A C 1
ATOM 675 O O . CYS A 1 87 ? 6.947 1.517 -2.357 1.00 96.25 87 CYS A O 1
ATOM 677 N N . THR A 1 88 ? 5.376 0.043 -2.966 1.00 97.06 88 THR A N 1
ATOM 678 C CA . THR A 1 88 ? 6.035 -1.130 -2.374 1.00 97.06 88 THR A CA 1
ATOM 679 C C . THR A 1 88 ? 6.256 -2.199 -3.430 1.00 97.06 88 THR A C 1
ATOM 681 O O . THR A 1 88 ? 5.376 -2.448 -4.247 1.00 97.06 88 THR A O 1
ATOM 684 N N . GLY A 1 89 ? 7.439 -2.812 -3.433 1.00 97.31 89 GLY A N 1
ATOM 685 C CA . GLY A 1 89 ? 7.810 -3.889 -4.350 1.00 97.31 89 GLY A CA 1
ATOM 686 C C . GLY A 1 89 ? 8.099 -5.182 -3.597 1.00 97.31 89 GLY A C 1
ATOM 687 O O . GLY A 1 89 ? 8.771 -5.153 -2.562 1.00 97.31 89 GLY A O 1
ATOM 688 N N . ASP A 1 90 ? 7.600 -6.306 -4.108 1.00 96.56 90 ASP A N 1
ATOM 689 C CA . ASP A 1 90 ? 7.798 -7.626 -3.505 1.00 96.56 90 ASP A CA 1
ATOM 690 C C . ASP A 1 90 ? 8.723 -8.551 -4.308 1.00 96.56 90 ASP A C 1
ATOM 692 O O . ASP A 1 90 ? 9.171 -8.256 -5.423 1.00 96.56 90 ASP A O 1
ATOM 696 N N . LYS A 1 91 ? 9.016 -9.700 -3.693 1.00 96.12 91 LYS A N 1
ATOM 697 C CA . LYS A 1 91 ? 9.875 -10.743 -4.261 1.00 96.12 91 LYS A CA 1
ATOM 698 C C . LYS A 1 91 ? 9.295 -11.479 -5.471 1.00 96.12 91 LYS A C 1
ATOM 700 O O . LYS A 1 91 ? 10.052 -12.171 -6.141 1.00 96.12 91 LYS A O 1
ATOM 705 N N . ASP A 1 92 ? 7.998 -11.332 -5.734 1.00 95.56 92 ASP A N 1
ATOM 706 C CA . ASP A 1 92 ? 7.287 -12.028 -6.810 1.00 95.56 92 ASP A CA 1
ATOM 707 C C . ASP A 1 92 ? 6.937 -11.057 -7.956 1.00 95.56 92 ASP A C 1
ATOM 709 O O . ASP A 1 92 ? 6.070 -11.331 -8.791 1.00 95.56 92 ASP A O 1
ATOM 713 N N . GLY A 1 93 ? 7.599 -9.897 -8.014 1.00 95.19 93 GLY A N 1
ATOM 714 C CA . GLY A 1 93 ? 7.500 -8.983 -9.146 1.00 95.19 93 GLY A CA 1
ATOM 715 C C . GLY A 1 93 ? 6.247 -8.117 -9.125 1.00 95.19 93 GLY A C 1
ATOM 716 O O . GLY A 1 93 ? 5.873 -7.581 -10.172 1.00 95.19 93 GLY A O 1
ATOM 717 N N . CYS A 1 94 ? 5.573 -7.984 -7.980 1.00 96.44 94 CYS A N 1
ATOM 718 C CA . CYS A 1 94 ? 4.426 -7.098 -7.840 1.00 96.44 94 CYS A CA 1
ATOM 719 C C . CYS A 1 94 ? 4.786 -5.782 -7.152 1.00 96.44 94 CYS A C 1
ATOM 721 O O . CYS A 1 94 ? 5.506 -5.741 -6.156 1.00 96.44 94 CYS A O 1
ATOM 723 N N . ILE A 1 95 ? 4.197 -4.708 -7.667 1.00 96.75 95 ILE A N 1
ATOM 724 C CA . ILE A 1 95 ? 4.267 -3.359 -7.117 1.00 96.75 95 ILE A CA 1
ATOM 725 C C . ILE A 1 95 ? 2.877 -2.995 -6.642 1.00 96.75 95 ILE A C 1
ATOM 727 O O . ILE A 1 95 ? 1.932 -3.107 -7.423 1.00 96.75 95 ILE A O 1
ATOM 731 N N . CYS A 1 96 ? 2.753 -2.538 -5.406 1.00 96.62 96 CYS A N 1
ATOM 732 C CA . CYS A 1 96 ? 1.515 -1.986 -4.878 1.00 96.62 96 CYS A CA 1
ATOM 733 C C . CYS A 1 96 ? 1.681 -0.483 -4.652 1.00 96.62 96 CYS A C 1
ATOM 735 O O . CYS A 1 96 ? 2.750 -0.016 -4.258 1.00 96.62 96 CYS A O 1
ATOM 737 N N . PHE A 1 97 ? 0.611 0.261 -4.908 1.00 96.06 97 PHE A N 1
ATOM 738 C CA . PHE A 1 97 ? 0.545 1.704 -4.715 1.00 96.06 97 PHE A CA 1
ATOM 739 C C . PHE A 1 97 ? -0.492 2.009 -3.643 1.00 96.06 97 PHE A C 1
ATOM 741 O O . PHE A 1 97 ? -1.618 1.508 -3.714 1.00 96.06 97 PHE A O 1
ATOM 748 N N . SER A 1 98 ? -0.128 2.846 -2.678 1.00 94.00 98 SER A N 1
ATOM 749 C CA . SER A 1 98 ? -1.021 3.295 -1.618 1.00 94.00 98 SER A CA 1
ATOM 750 C C . SER A 1 98 ? -0.906 4.798 -1.419 1.00 94.00 98 SER A C 1
ATOM 752 O O . SER A 1 98 ? 0.182 5.304 -1.165 1.00 94.00 98 SER A O 1
ATOM 754 N N . ILE A 1 99 ? -2.023 5.516 -1.469 1.00 92.19 99 ILE A N 1
ATOM 755 C CA . ILE A 1 99 ? -2.060 6.944 -1.133 1.00 92.19 99 ILE A CA 1
ATOM 756 C C . ILE A 1 99 ? -2.062 7.085 0.392 1.00 92.19 99 ILE A C 1
ATOM 758 O O . ILE A 1 99 ? -2.687 6.276 1.088 1.00 92.19 99 ILE A O 1
ATOM 762 N N . PHE A 1 100 ? -1.297 8.048 0.915 1.00 88.62 100 PHE A N 1
ATOM 763 C CA . PHE A 1 100 ? -1.084 8.275 2.358 1.00 88.62 100 PHE A CA 1
ATOM 764 C C . PHE A 1 100 ? -0.489 7.075 3.114 1.00 88.62 100 PHE A C 1
ATOM 766 O O . PHE A 1 100 ? -0.500 7.036 4.340 1.00 88.62 100 PHE A O 1
ATOM 773 N N . GLY A 1 101 ? -0.008 6.059 2.388 1.00 88.19 101 GLY A N 1
ATOM 774 C CA . GLY A 1 101 ? 0.363 4.766 2.964 1.00 88.19 101 GLY A CA 1
ATOM 775 C C . GLY A 1 101 ? -0.813 3.987 3.567 1.00 88.19 101 GLY A C 1
ATOM 776 O O . GLY A 1 101 ? -0.570 3.008 4.265 1.00 88.19 101 GLY A O 1
ATOM 777 N N . ILE A 1 102 ? -2.060 4.415 3.320 1.00 85.38 102 ILE A N 1
ATOM 778 C CA . ILE A 1 102 ? -3.280 3.841 3.906 1.00 85.38 102 ILE A CA 1
ATOM 779 C C . ILE A 1 102 ? -4.200 3.249 2.838 1.00 85.38 102 ILE A C 1
ATOM 781 O O . ILE A 1 102 ? -4.660 2.115 2.971 1.00 85.38 102 ILE A O 1
ATOM 785 N N . PHE A 1 103 ? -4.486 4.019 1.788 1.00 88.62 103 PHE A N 1
ATOM 786 C CA . PHE A 1 103 ? -5.489 3.658 0.795 1.00 88.62 103 PHE A CA 1
ATOM 787 C C . PHE A 1 103 ? -4.848 2.989 -0.432 1.00 88.62 103 PHE A C 1
ATOM 789 O O . PHE A 1 103 ? -4.175 3.681 -1.203 1.00 88.62 103 PHE A O 1
ATOM 796 N N . PRO A 1 104 ? -5.031 1.671 -0.649 1.00 91.81 104 PRO A N 1
ATOM 797 C CA . PRO A 1 104 ? -4.463 0.981 -1.801 1.00 91.81 104 PRO A CA 1
ATOM 798 C C . PRO A 1 104 ? -5.189 1.391 -3.087 1.00 91.81 104 PRO A C 1
ATOM 800 O O . PRO A 1 104 ? -6.403 1.233 -3.197 1.00 91.81 104 PRO A O 1
ATOM 803 N N . ILE A 1 105 ? -4.443 1.867 -4.084 1.00 92.81 105 ILE A N 1
ATOM 804 C CA . ILE A 1 105 ? -5.013 2.355 -5.353 1.00 92.81 105 ILE A CA 1
ATOM 805 C C . ILE A 1 105 ? -4.767 1.436 -6.543 1.00 92.81 105 ILE A C 1
ATOM 807 O O . ILE A 1 105 ? -5.433 1.557 -7.569 1.00 92.81 105 ILE A O 1
ATOM 811 N N . GLY A 1 106 ? -3.801 0.526 -6.446 1.00 92.56 106 GLY A N 1
ATOM 812 C CA . GLY A 1 106 ? -3.487 -0.345 -7.566 1.00 92.56 106 GLY A CA 1
ATOM 813 C C . GLY A 1 106 ? -2.323 -1.283 -7.310 1.00 92.56 106 GLY A C 1
ATOM 814 O O . GLY A 1 106 ? -1.524 -1.090 -6.392 1.00 92.56 106 GLY A O 1
ATOM 815 N N . LYS A 1 107 ? -2.235 -2.301 -8.168 1.00 95.31 107 LYS A N 1
ATOM 816 C CA . LYS A 1 107 ? -1.169 -3.300 -8.175 1.00 95.31 107 LYS A CA 1
ATOM 817 C C . LYS A 1 107 ? -0.741 -3.593 -9.609 1.00 95.31 107 LYS A C 1
ATOM 819 O O . LYS A 1 107 ? -1.586 -3.832 -10.467 1.00 95.31 107 LYS A O 1
ATOM 824 N N . ILE A 1 108 ? 0.563 -3.625 -9.858 1.00 95.25 108 ILE A N 1
ATOM 825 C CA . ILE A 1 108 ? 1.152 -4.018 -11.144 1.00 95.25 108 ILE A CA 1
ATOM 826 C C . ILE A 1 108 ? 1.975 -5.278 -10.919 1.00 95.25 108 ILE A C 1
ATOM 828 O O . ILE A 1 108 ? 2.828 -5.301 -10.041 1.00 95.25 108 ILE A O 1
ATOM 832 N N . ASN A 1 109 ? 1.744 -6.322 -11.715 1.00 95.31 109 ASN A N 1
ATOM 833 C CA . ASN A 1 109 ? 2.579 -7.523 -11.711 1.00 95.31 109 ASN A CA 1
ATOM 834 C C . ASN A 1 109 ? 3.459 -7.530 -12.963 1.00 95.31 109 ASN A C 1
ATOM 836 O O . ASN A 1 109 ? 2.960 -7.768 -14.064 1.00 95.31 109 ASN A O 1
ATOM 840 N N . ILE A 1 110 ? 4.760 -7.306 -12.783 1.00 95.19 110 ILE A N 1
ATOM 841 C CA . ILE A 1 110 ? 5.744 -7.208 -13.867 1.00 95.19 110 ILE A CA 1
ATOM 842 C C . ILE A 1 110 ? 5.850 -8.514 -14.654 1.00 95.19 110 ILE A C 1
ATOM 844 O O . ILE A 1 110 ? 6.027 -8.475 -15.869 1.00 95.19 110 ILE A O 1
ATOM 848 N N . ASN A 1 111 ? 5.598 -9.666 -14.024 1.00 92.19 111 ASN A N 1
ATOM 849 C CA . ASN A 1 111 ? 5.553 -10.944 -14.736 1.00 92.19 111 ASN A CA 1
ATOM 850 C C . ASN A 1 111 ? 4.431 -11.012 -15.777 1.00 92.19 111 ASN A C 1
ATOM 852 O O . ASN A 1 111 ? 4.397 -11.957 -16.556 1.00 92.19 111 ASN A O 1
ATOM 856 N N . LYS A 1 112 ? 3.457 -10.095 -15.768 1.00 91.31 112 LYS A N 1
ATOM 857 C CA . LYS A 1 112 ? 2.340 -10.052 -16.727 1.00 91.31 112 LYS A CA 1
ATOM 858 C C . LYS A 1 112 ? 2.447 -8.889 -17.714 1.00 91.31 112 LYS A C 1
ATOM 860 O O . LYS A 1 112 ? 1.618 -8.806 -18.615 1.00 91.31 112 LYS A O 1
ATOM 865 N N . VAL A 1 113 ? 3.434 -8.006 -17.558 1.00 90.00 113 VAL A N 1
ATOM 866 C CA . VAL A 1 113 ? 3.602 -6.831 -18.419 1.00 90.00 113 VAL A CA 1
ATOM 867 C C . VAL A 1 113 ? 4.431 -7.216 -19.651 1.00 90.00 113 VAL A C 1
ATOM 869 O O . VAL A 1 113 ? 5.570 -7.660 -19.494 1.00 90.00 113 VAL A O 1
ATOM 872 N N . PRO A 1 114 ? 3.898 -7.060 -20.877 1.00 89.00 114 PRO A N 1
ATOM 873 C CA . PRO A 1 114 ? 4.681 -7.257 -22.090 1.00 89.00 114 PRO A CA 1
ATOM 874 C C . PRO A 1 114 ? 5.617 -6.065 -22.320 1.00 89.00 114 PRO A C 1
ATOM 876 O O . PRO A 1 114 ? 5.196 -4.907 -22.310 1.00 89.00 114 PRO A O 1
ATOM 879 N N . ILE A 1 115 ? 6.889 -6.356 -22.572 1.00 88.56 115 ILE A N 1
ATOM 880 C CA . ILE A 1 115 ? 7.923 -5.372 -22.888 1.00 88.56 115 ILE A CA 1
ATOM 881 C C . ILE A 1 115 ? 8.126 -5.386 -24.396 1.00 88.56 115 ILE A C 1
ATOM 883 O O . ILE A 1 115 ? 8.597 -6.367 -24.965 1.00 88.56 115 ILE A O 1
ATOM 887 N N . HIS A 1 116 ? 7.779 -4.289 -25.054 1.00 87.00 116 HIS A N 1
ATOM 888 C CA . HIS A 1 116 ? 7.962 -4.161 -26.492 1.00 87.00 116 HIS A CA 1
ATOM 889 C C . HIS A 1 116 ? 9.256 -3.411 -26.769 1.00 87.00 116 HIS A C 1
ATOM 891 O O . HIS A 1 116 ? 9.404 -2.259 -26.365 1.00 87.00 116 HIS A O 1
ATOM 897 N N . VAL A 1 117 ? 10.172 -4.056 -27.484 1.00 83.00 117 VAL A N 1
ATOM 898 C CA . VAL A 1 117 ? 11.406 -3.426 -27.950 1.00 83.00 117 VAL A CA 1
ATOM 899 C C . VAL A 1 117 ? 11.335 -3.335 -29.464 1.00 83.00 117 VAL A C 1
ATOM 901 O O . VAL A 1 117 ? 11.110 -4.335 -30.150 1.00 83.00 117 VAL A O 1
ATOM 904 N N . GLN A 1 118 ? 11.501 -2.124 -29.987 1.00 81.00 118 GLN A N 1
ATOM 905 C CA . GLN A 1 118 ? 11.599 -1.888 -31.419 1.00 81.00 118 GLN A CA 1
ATOM 906 C C . GLN A 1 118 ? 13.075 -1.735 -31.779 1.00 81.00 118 GLN A C 1
ATOM 908 O O . GLN A 1 118 ? 13.724 -0.778 -31.367 1.00 81.00 118 GLN A O 1
ATOM 913 N N . SER A 1 119 ? 13.604 -2.694 -32.536 1.00 74.25 119 SER A N 1
ATOM 914 C CA . SER A 1 119 ? 14.976 -2.660 -33.042 1.00 74.25 119 SER A CA 1
ATOM 915 C C . SER A 1 119 ? 14.966 -2.970 -34.535 1.00 74.25 119 SER A C 1
ATOM 917 O O . SER A 1 119 ? 14.362 -3.951 -34.965 1.00 74.25 119 SER A O 1
ATOM 919 N N . SER A 1 120 ? 15.594 -2.105 -35.338 1.00 71.56 120 SER A N 1
ATOM 920 C CA . SER A 1 120 ? 15.744 -2.277 -36.793 1.00 71.56 120 SER A CA 1
ATOM 921 C C . SER A 1 120 ? 14.433 -2.626 -37.532 1.00 71.56 120 SER A C 1
ATOM 923 O O . SER A 1 120 ? 14.366 -3.552 -38.334 1.00 71.56 120 SER A O 1
ATOM 925 N N . GLY A 1 121 ? 13.336 -1.929 -37.204 1.00 74.00 121 GLY A N 1
ATOM 926 C CA . GLY A 1 121 ? 12.027 -2.100 -37.856 1.00 74.00 121 GLY A CA 1
ATOM 927 C C . GLY A 1 121 ? 11.221 -3.339 -37.438 1.00 74.00 121 GLY A C 1
ATOM 928 O O . GLY A 1 121 ? 10.038 -3.419 -37.767 1.00 74.00 121 GLY A O 1
ATOM 929 N N . LYS A 1 122 ? 11.798 -4.265 -36.660 1.00 76.88 122 LYS A N 1
ATOM 930 C CA . LYS A 1 122 ? 11.080 -5.412 -36.092 1.00 76.88 122 LYS A CA 1
ATOM 931 C C . LYS A 1 122 ? 10.668 -5.104 -34.652 1.00 76.88 122 LYS A C 1
ATOM 933 O O . LYS A 1 122 ? 11.495 -4.754 -33.810 1.00 76.88 122 LYS A O 1
ATOM 938 N N . ARG A 1 123 ? 9.368 -5.218 -34.372 1.00 82.31 123 ARG A N 1
ATOM 939 C CA . ARG A 1 123 ? 8.833 -5.168 -33.008 1.00 82.31 123 ARG A CA 1
ATOM 940 C C . ARG A 1 123 ? 8.958 -6.564 -32.417 1.00 82.31 123 ARG A C 1
ATOM 942 O O . ARG A 1 123 ? 8.294 -7.477 -32.893 1.00 82.31 123 ARG A O 1
ATOM 949 N N . THR A 1 124 ? 9.818 -6.707 -31.421 1.00 83.69 124 THR A N 1
ATOM 950 C CA . THR A 1 124 ? 9.948 -7.938 -30.639 1.00 83.69 124 THR A CA 1
ATOM 951 C C . THR A 1 124 ? 9.305 -7.744 -29.283 1.00 83.69 124 THR A C 1
ATOM 953 O O . THR A 1 124 ? 9.546 -6.732 -28.612 1.00 83.69 124 THR A O 1
ATOM 956 N N . SER A 1 125 ? 8.483 -8.708 -28.897 1.00 87.50 125 SER A N 1
ATOM 957 C CA . SER A 1 125 ? 7.823 -8.710 -27.599 1.00 87.50 125 SER A CA 1
ATOM 958 C C . SER A 1 125 ? 8.585 -9.616 -26.639 1.00 87.50 125 SER A C 1
ATOM 960 O O . SER A 1 125 ? 8.953 -10.749 -26.953 1.00 87.50 125 SER A O 1
ATOM 962 N N . TYR A 1 126 ? 8.849 -9.090 -25.452 1.00 87.81 126 TYR A N 1
ATOM 963 C CA . TYR A 1 126 ? 9.503 -9.800 -24.371 1.00 87.81 126 TYR A CA 1
ATOM 964 C C . TYR A 1 126 ? 8.601 -9.845 -23.151 1.00 87.81 126 TYR A C 1
ATOM 966 O O . TYR A 1 126 ? 7.737 -8.993 -22.939 1.00 87.81 126 TYR A O 1
ATOM 974 N N . ARG A 1 127 ? 8.842 -10.836 -22.307 1.00 90.88 127 ARG A N 1
ATOM 975 C CA . ARG A 1 127 ? 8.195 -10.977 -21.014 1.00 90.88 127 ARG A CA 1
ATOM 976 C C . ARG A 1 127 ? 9.244 -11.335 -19.982 1.00 90.88 127 ARG A C 1
ATOM 978 O O . ARG A 1 127 ? 10.094 -12.183 -20.236 1.00 90.88 127 ARG A O 1
ATOM 985 N N . LEU A 1 128 ? 9.172 -10.701 -18.822 1.00 91.69 128 LEU A N 1
ATOM 986 C CA . LEU A 1 128 ? 9.981 -11.114 -17.688 1.00 91.69 128 LEU A CA 1
ATOM 987 C C . LEU A 1 128 ? 9.258 -12.219 -16.910 1.00 91.69 128 LEU A C 1
ATOM 989 O O . LEU A 1 128 ? 8.049 -12.136 -16.685 1.00 91.69 128 LEU A O 1
ATOM 993 N N . GLN A 1 129 ? 9.997 -13.249 -16.515 1.00 91.25 129 GLN A N 1
ATOM 994 C CA . GLN A 1 129 ? 9.532 -14.336 -15.658 1.00 91.25 129 GLN A CA 1
ATOM 995 C C . GLN A 1 129 ? 10.420 -14.438 -14.415 1.00 91.25 129 GLN A C 1
ATOM 997 O O . GLN A 1 129 ? 11.590 -14.046 -14.450 1.00 91.25 129 GLN A O 1
ATOM 1002 N N . ASP A 1 130 ? 9.855 -14.980 -13.333 1.00 92.38 130 ASP A N 1
ATOM 1003 C CA . ASP A 1 130 ? 10.513 -15.149 -12.035 1.00 92.38 130 ASP A CA 1
ATOM 1004 C C . ASP A 1 130 ? 11.064 -13.811 -11.516 1.00 92.38 130 ASP A C 1
ATOM 1006 O O . ASP A 1 130 ? 12.201 -13.720 -11.050 1.00 92.38 130 ASP A O 1
ATOM 1010 N N . VAL A 1 131 ? 10.270 -12.745 -11.680 1.00 94.94 131 VAL A N 1
ATOM 1011 C CA . VAL A 1 131 ? 10.701 -11.383 -11.370 1.00 94.94 131 VAL A CA 1
ATOM 1012 C C . VAL A 1 131 ? 10.754 -11.161 -9.869 1.00 94.94 131 VAL A C 1
ATOM 1014 O O . VAL A 1 131 ? 9.778 -11.429 -9.179 1.00 94.94 131 VAL A O 1
ATOM 1017 N N . SER A 1 132 ? 11.846 -10.565 -9.397 1.00 95.62 132 SER A N 1
ATOM 1018 C CA . SER A 1 132 ? 11.979 -10.041 -8.038 1.00 95.62 132 SER A CA 1
ATOM 1019 C C . SER A 1 132 ? 12.366 -8.567 -8.080 1.00 95.62 132 SER A C 1
ATOM 1021 O O . SER A 1 132 ? 13.290 -8.174 -8.800 1.00 95.62 132 SER A O 1
ATOM 1023 N N . ILE A 1 133 ? 11.637 -7.723 -7.347 1.00 96.81 133 ILE A N 1
ATOM 1024 C CA . ILE A 1 133 ? 11.869 -6.275 -7.347 1.00 96.81 133 ILE A CA 1
ATOM 1025 C C . ILE A 1 133 ? 12.940 -5.940 -6.319 1.00 96.81 133 ILE A C 1
ATOM 1027 O O . ILE A 1 133 ? 12.804 -6.260 -5.143 1.00 96.81 133 ILE A O 1
ATOM 1031 N N . SER A 1 134 ? 13.992 -5.252 -6.756 1.00 96.31 134 SER A N 1
ATOM 1032 C CA . SER A 1 134 ? 15.070 -4.801 -5.875 1.00 96.31 134 SER A CA 1
ATOM 1033 C C . SER A 1 134 ? 14.953 -3.323 -5.514 1.00 96.31 134 SER A C 1
ATOM 1035 O O . SER A 1 134 ? 15.337 -2.928 -4.413 1.00 96.31 134 SER A O 1
ATOM 1037 N N . LYS A 1 135 ? 14.418 -2.492 -6.416 1.00 97.06 135 LYS A N 1
ATOM 1038 C CA . LYS A 1 135 ? 14.207 -1.065 -6.161 1.00 97.06 135 LYS A CA 1
ATOM 1039 C C . LYS A 1 135 ? 13.009 -0.527 -6.925 1.00 97.06 135 LYS A C 1
ATOM 1041 O O . LYS A 1 135 ? 12.803 -0.854 -8.090 1.00 97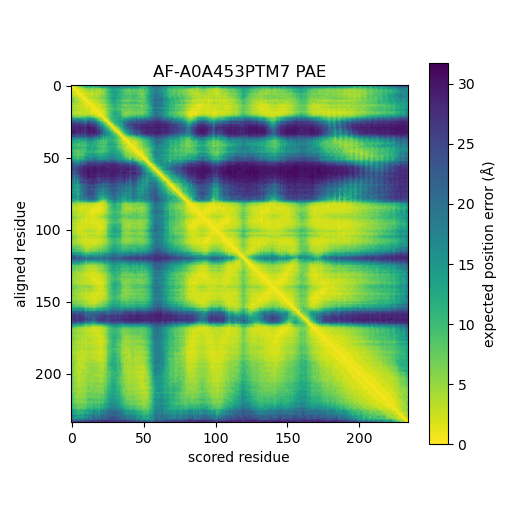.06 135 LYS A O 1
ATOM 1046 N N . VAL A 1 136 ? 12.284 0.374 -6.277 1.00 97.06 136 VAL A N 1
ATOM 1047 C CA . VAL A 1 136 ? 11.223 1.184 -6.870 1.00 97.06 136 VAL A CA 1
ATOM 1048 C C . VAL A 1 136 ? 11.507 2.656 -6.588 1.00 97.06 136 VAL A C 1
ATOM 1050 O O . VAL A 1 136 ? 12.007 2.994 -5.515 1.00 97.06 136 VAL A O 1
ATOM 1053 N N . SER A 1 137 ? 11.249 3.528 -7.558 1.00 96.88 137 SER A N 1
ATOM 1054 C CA . SER A 1 137 ? 11.412 4.974 -7.416 1.00 96.88 137 SER A CA 1
ATOM 1055 C C . SER A 1 137 ? 10.358 5.693 -8.245 1.00 96.88 137 SER A C 1
ATOM 1057 O O . SER A 1 137 ? 10.419 5.669 -9.474 1.00 96.88 137 SER A O 1
ATOM 1059 N N . LEU A 1 138 ? 9.400 6.331 -7.577 1.00 96.06 138 LEU A N 1
ATOM 1060 C CA . LEU A 1 138 ? 8.398 7.183 -8.207 1.00 96.06 138 LEU A CA 1
ATOM 1061 C C . LEU A 1 138 ? 8.935 8.616 -8.291 1.00 96.06 138 LEU A C 1
ATOM 1063 O O . LEU A 1 138 ? 9.534 9.129 -7.342 1.00 96.06 138 LEU A O 1
ATOM 1067 N N . SER A 1 139 ? 8.765 9.255 -9.444 1.00 93.81 139 SER A N 1
ATOM 1068 C CA . SER A 1 139 ? 9.162 10.643 -9.647 1.00 93.81 139 SER A CA 1
ATOM 1069 C C . SER A 1 139 ? 8.298 11.593 -8.814 1.00 93.81 139 SER A C 1
ATOM 1071 O O . SER A 1 139 ? 7.126 11.331 -8.555 1.00 93.81 139 SER A O 1
ATOM 1073 N N . ARG A 1 140 ? 8.858 12.744 -8.421 1.00 90.31 140 ARG A N 1
ATOM 1074 C CA . ARG A 1 140 ? 8.138 13.752 -7.616 1.00 90.31 140 ARG A CA 1
ATOM 1075 C C . ARG A 1 140 ? 6.956 14.383 -8.343 1.00 90.31 140 ARG A C 1
ATOM 1077 O O . ARG A 1 140 ? 5.971 14.728 -7.715 1.00 90.31 140 ARG A O 1
ATOM 1084 N N . ASN A 1 141 ? 7.038 14.482 -9.669 1.00 89.06 141 ASN A N 1
ATOM 1085 C CA . ASN A 1 141 ? 5.915 14.902 -10.503 1.00 89.06 141 ASN A CA 1
ATOM 1086 C C . ASN A 1 141 ? 4.886 13.777 -10.729 1.00 89.06 141 ASN A C 1
ATOM 1088 O O . ASN A 1 141 ? 3.912 13.993 -11.441 1.00 89.06 141 ASN A O 1
ATOM 1092 N N . LEU A 1 142 ? 5.105 12.577 -10.178 1.00 90.88 142 LEU A N 1
ATOM 1093 C CA . LEU A 1 142 ? 4.244 11.392 -10.271 1.00 90.88 142 LEU A CA 1
ATOM 1094 C C . LEU A 1 142 ? 4.083 10.788 -11.678 1.00 90.88 142 LEU A C 1
ATOM 1096 O O . LEU A 1 142 ? 3.312 9.848 -11.850 1.00 90.88 142 LEU A O 1
ATOM 1100 N N . HIS A 1 143 ? 4.801 11.281 -12.689 1.00 91.88 143 HIS A N 1
ATOM 1101 C CA . HIS A 1 143 ? 4.651 10.831 -14.078 1.00 91.88 143 HIS A CA 1
ATOM 1102 C C . HIS A 1 143 ? 5.446 9.571 -14.427 1.00 91.88 143 HIS A C 1
ATOM 1104 O O . HIS A 1 143 ? 5.136 8.910 -15.415 1.00 91.88 143 HIS A O 1
ATOM 1110 N N . GLN A 1 144 ? 6.500 9.265 -13.676 1.00 94.69 144 GLN A N 1
ATOM 1111 C CA . GLN A 1 144 ? 7.474 8.252 -14.056 1.00 94.69 144 GLN A CA 1
ATOM 1112 C C . GLN A 1 144 ? 7.792 7.351 -12.876 1.00 94.69 144 GLN A C 1
ATOM 1114 O O . GLN A 1 144 ? 8.145 7.815 -11.792 1.00 94.69 144 GLN A O 1
ATOM 1119 N N . LEU A 1 145 ? 7.739 6.047 -13.114 1.00 96.31 145 LEU A N 1
ATOM 1120 C CA . LEU A 1 145 ? 8.172 5.041 -12.159 1.00 96.31 145 LEU A CA 1
ATOM 1121 C C . LEU A 1 145 ? 9.356 4.276 -12.737 1.00 96.31 145 LEU A C 1
ATOM 1123 O O . LEU A 1 145 ? 9.245 3.626 -13.778 1.00 96.31 145 LEU A O 1
ATOM 1127 N N . VAL A 1 146 ? 10.482 4.331 -12.034 1.00 96.81 146 VAL A N 1
ATOM 1128 C CA . VAL A 1 146 ? 11.677 3.555 -12.362 1.00 96.81 146 VAL A CA 1
ATOM 1129 C C . VAL A 1 146 ? 11.759 2.353 -11.435 1.00 96.81 146 VAL A C 1
ATOM 1131 O O . VAL A 1 146 ? 11.642 2.478 -10.212 1.00 96.81 146 VAL A O 1
ATOM 1134 N N . LEU A 1 147 ? 11.984 1.185 -12.024 1.00 95.94 147 LEU A N 1
ATOM 1135 C CA . LEU A 1 147 ? 12.126 -0.077 -11.317 1.00 95.94 147 LEU A CA 1
ATOM 1136 C C . LEU A 1 147 ? 13.457 -0.723 -11.649 1.00 95.94 147 LEU A C 1
ATOM 1138 O O . LEU A 1 147 ? 13.858 -0.773 -12.810 1.00 95.94 147 LEU A O 1
ATOM 1142 N N . LEU A 1 148 ? 14.070 -1.311 -10.632 1.00 97.12 148 LEU A N 1
ATOM 1143 C CA . LEU A 1 148 ? 15.135 -2.282 -10.793 1.00 97.12 148 LEU A CA 1
ATOM 1144 C C . LEU A 1 148 ? 14.598 -3.640 -10.349 1.00 97.12 148 LEU A C 1
ATOM 1146 O O . LEU A 1 148 ? 14.052 -3.772 -9.249 1.00 97.12 148 LEU A O 1
ATOM 1150 N N . CYS A 1 149 ? 14.727 -4.641 -11.209 1.00 95.50 149 CYS A N 1
ATOM 1151 C CA . CYS A 1 149 ? 14.270 -5.993 -10.922 1.00 95.50 149 CYS A CA 1
ATOM 1152 C C . CYS A 1 149 ? 15.227 -7.028 -11.509 1.00 95.50 149 CYS A C 1
ATOM 1154 O O . CYS A 1 149 ? 15.938 -6.749 -12.471 1.00 95.50 149 CYS A O 1
ATOM 1156 N N . SER A 1 150 ? 15.267 -8.218 -10.926 1.00 95.00 150 SER A N 1
ATOM 1157 C CA . SER A 1 150 ? 15.944 -9.374 -11.510 1.00 95.00 150 SER A CA 1
ATOM 1158 C C . SER A 1 150 ? 14.915 -10.336 -12.087 1.00 95.00 150 SER A C 1
ATOM 1160 O O . SER A 1 150 ? 13.802 -10.422 -11.577 1.00 95.00 150 SER A O 1
ATOM 1162 N N . GLY A 1 151 ? 15.260 -11.036 -13.165 1.00 93.12 151 GLY A N 1
ATOM 1163 C CA . GLY A 1 151 ? 14.369 -12.017 -13.783 1.00 93.12 151 GLY A CA 1
ATOM 1164 C C . GLY A 1 151 ? 14.904 -12.569 -15.100 1.00 93.12 151 GLY A C 1
ATOM 1165 O O . GLY A 1 151 ? 15.885 -12.068 -15.664 1.00 93.12 151 GLY A O 1
ATOM 1166 N N . LYS A 1 152 ? 14.245 -13.613 -15.604 1.00 92.38 152 LYS A N 1
ATOM 1167 C CA . LYS A 1 152 ? 14.537 -14.197 -16.919 1.00 92.38 152 LYS A CA 1
ATOM 1168 C C . LYS A 1 152 ? 13.766 -13.434 -17.988 1.00 92.38 152 LYS A C 1
ATOM 1170 O O . LYS A 1 152 ? 12.551 -13.284 -17.879 1.00 92.38 152 LYS A O 1
ATOM 1175 N N . LEU A 1 153 ? 14.462 -12.958 -19.016 1.00 89.25 153 LEU A N 1
ATOM 1176 C CA . LEU A 1 153 ? 13.843 -12.273 -20.149 1.00 89.25 153 LEU A CA 1
ATOM 1177 C C . LEU A 1 153 ? 13.510 -13.288 -21.239 1.00 89.25 153 LEU A C 1
ATOM 1179 O O . LEU A 1 153 ? 14.406 -13.885 -21.821 1.00 89.25 153 LEU A O 1
ATOM 1183 N N . ILE A 1 154 ? 12.229 -13.471 -21.529 1.00 87.75 154 ILE A N 1
ATOM 1184 C CA . ILE A 1 154 ? 11.743 -14.443 -22.508 1.00 87.75 154 ILE A CA 1
ATOM 1185 C C . ILE A 1 154 ? 11.253 -13.696 -23.737 1.00 87.75 154 ILE A C 1
ATOM 1187 O O . ILE A 1 154 ? 10.433 -12.787 -23.627 1.00 87.75 154 ILE A O 1
ATOM 1191 N N . ASN A 1 155 ? 11.743 -14.089 -24.910 1.00 85.56 155 ASN A N 1
ATOM 1192 C CA . ASN A 1 155 ? 11.218 -13.615 -26.185 1.00 85.56 155 ASN A CA 1
ATOM 1193 C C . ASN A 1 155 ? 9.923 -14.374 -26.503 1.00 85.56 155 ASN A C 1
ATOM 1195 O O . ASN A 1 155 ? 9.956 -15.590 -26.695 1.00 85.56 155 ASN A O 1
ATOM 1199 N N . THR A 1 156 ? 8.789 -13.673 -26.553 1.00 80.75 156 THR A N 1
ATOM 1200 C CA . THR A 1 156 ? 7.489 -14.311 -26.813 1.00 80.75 156 THR A CA 1
ATOM 1201 C C . THR A 1 156 ? 7.316 -14.722 -28.271 1.00 80.75 156 THR A C 1
ATOM 1203 O O . THR A 1 156 ? 6.517 -15.609 -28.553 1.00 80.75 156 THR A O 1
ATOM 1206 N N . ASP A 1 157 ? 8.071 -14.113 -29.186 1.00 77.25 157 ASP A N 1
ATOM 1207 C CA . ASP A 1 157 ? 7.945 -14.352 -30.626 1.00 77.25 157 ASP A CA 1
ATOM 1208 C C . ASP A 1 157 ? 8.789 -15.554 -31.086 1.00 77.25 157 ASP A C 1
ATOM 1210 O O . ASP A 1 157 ? 8.477 -16.175 -32.096 1.00 77.25 157 ASP A O 1
ATOM 1214 N N . ASN A 1 158 ? 9.841 -15.906 -30.335 1.00 71.19 158 ASN A N 1
ATOM 1215 C CA . ASN A 1 158 ? 10.761 -17.008 -30.637 1.00 71.19 158 ASN A CA 1
ATOM 1216 C C . ASN A 1 158 ? 11.095 -17.815 -29.370 1.00 71.19 158 ASN A C 1
ATOM 1218 O O . ASN A 1 158 ? 12.186 -17.701 -28.806 1.00 71.19 158 ASN A O 1
ATOM 1222 N N . LEU A 1 159 ? 10.161 -18.672 -28.953 1.00 66.00 159 LEU A N 1
ATOM 1223 C CA . LEU A 1 159 ? 10.295 -19.542 -27.774 1.00 66.0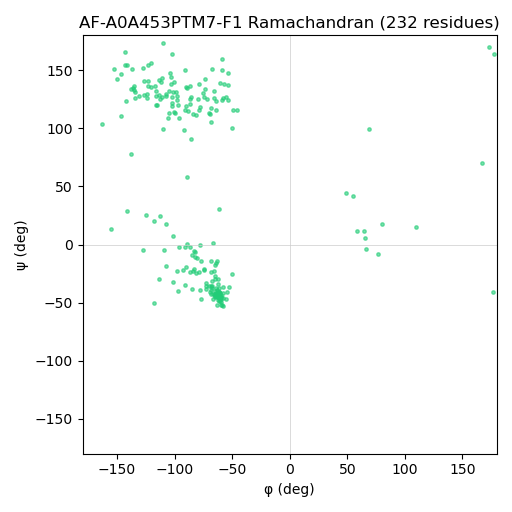0 159 LEU A CA 1
ATOM 1224 C C . LEU A 1 159 ? 11.422 -20.592 -27.899 1.00 66.00 159 LEU A C 1
ATOM 1226 O O . LEU A 1 159 ? 11.838 -21.169 -26.905 1.00 66.00 159 LEU A O 1
ATOM 1230 N N . SER A 1 160 ? 11.945 -20.856 -29.100 1.00 58.50 160 SER A N 1
ATOM 1231 C CA . SER A 1 160 ? 13.006 -21.854 -29.312 1.00 58.50 160 SER A CA 1
ATOM 1232 C C . SER A 1 160 ? 14.393 -21.410 -28.830 1.00 58.50 160 SER A C 1
ATOM 1234 O O . SER A 1 160 ? 15.237 -22.263 -28.571 1.00 58.50 160 SER A O 1
ATOM 1236 N N . LEU A 1 161 ? 14.633 -20.101 -28.673 1.00 55.97 161 LEU A N 1
ATOM 1237 C CA . LEU A 1 161 ? 15.887 -19.554 -28.133 1.00 55.97 161 LEU A CA 1
ATOM 1238 C C . LEU A 1 161 ? 15.858 -19.359 -26.606 1.00 55.97 161 LEU A C 1
ATOM 1240 O O . LEU A 1 161 ? 16.848 -18.907 -26.034 1.00 55.97 161 LEU A O 1
ATOM 1244 N N . SER A 1 162 ? 14.736 -19.645 -25.932 1.00 55.12 162 SER A N 1
ATOM 1245 C CA . SER A 1 162 ? 14.532 -19.209 -24.545 1.00 55.12 162 SER A CA 1
ATOM 1246 C C . SER A 1 162 ? 15.162 -20.103 -23.472 1.00 55.12 162 SER A C 1
ATOM 1248 O O . SER A 1 162 ? 15.094 -19.758 -22.295 1.00 55.12 162 SER A O 1
ATOM 1250 N N . ASN A 1 163 ? 15.742 -21.248 -23.843 1.00 54.78 163 ASN A N 1
ATOM 1251 C CA . ASN A 1 163 ? 16.150 -22.271 -22.873 1.00 54.78 163 ASN A CA 1
ATOM 1252 C C . ASN A 1 163 ? 17.446 -21.955 -22.100 1.00 54.78 163 ASN A C 1
ATOM 1254 O O . ASN A 1 163 ? 17.656 -22.572 -21.063 1.00 54.78 163 ASN A O 1
ATOM 1258 N N . ASP A 1 164 ? 18.246 -20.971 -22.530 1.00 55.53 164 ASP A N 1
ATOM 1259 C CA . ASP A 1 164 ? 19.551 -20.634 -21.922 1.00 55.53 164 ASP A CA 1
ATOM 1260 C C . ASP A 1 164 ? 19.681 -19.161 -21.476 1.00 55.53 164 ASP A C 1
ATOM 1262 O O . ASP A 1 164 ? 20.780 -18.611 -21.386 1.00 55.53 164 ASP A O 1
ATOM 1266 N N . LEU A 1 165 ? 18.573 -18.469 -21.182 1.00 64.06 165 LEU A N 1
ATOM 1267 C CA . LEU A 1 165 ? 18.665 -17.099 -20.660 1.00 64.06 165 LEU A CA 1
ATOM 1268 C C . LEU A 1 165 ? 18.953 -17.094 -19.157 1.00 64.06 165 LEU A C 1
ATOM 1270 O O . LEU A 1 165 ? 18.111 -17.448 -18.327 1.00 64.06 165 LEU A O 1
ATOM 1274 N N . SER A 1 166 ? 20.163 -16.644 -18.823 1.00 71.25 166 SER A N 1
ATOM 1275 C CA . SER A 1 166 ? 20.582 -16.345 -17.460 1.00 71.25 166 SER A CA 1
ATOM 1276 C C . SER A 1 166 ? 19.684 -15.278 -16.825 1.00 71.25 166 SER A C 1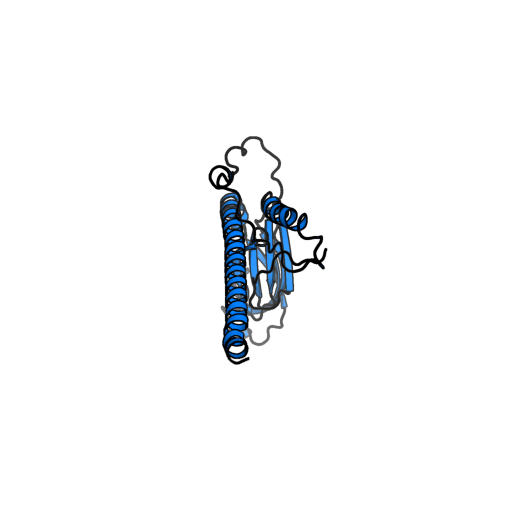
ATOM 1278 O O . SER A 1 166 ? 19.117 -14.409 -17.494 1.00 71.25 166 SER A O 1
ATOM 1280 N N . VAL A 1 167 ? 19.532 -15.354 -15.501 1.00 85.50 167 VAL A N 1
ATOM 1281 C CA . VAL A 1 167 ? 18.812 -14.335 -14.731 1.00 85.50 167 VAL A CA 1
ATOM 1282 C C . VAL A 1 167 ? 19.578 -13.020 -14.851 1.00 85.50 167 VAL A C 1
ATOM 1284 O O . VAL A 1 167 ? 20.719 -12.915 -14.405 1.00 85.50 167 VAL A O 1
ATOM 1287 N N . GLY A 1 168 ? 18.943 -12.028 -15.471 1.00 90.44 168 GLY A N 1
ATOM 1288 C CA . GLY A 1 168 ? 19.498 -10.692 -15.655 1.00 90.44 168 GLY A CA 1
ATOM 1289 C C . GLY A 1 168 ? 18.911 -9.692 -14.666 1.00 90.44 168 GLY A C 1
ATOM 1290 O O . GLY A 1 168 ? 17.866 -9.939 -14.061 1.00 90.44 168 GLY A O 1
ATOM 1291 N N . VAL A 1 169 ? 19.576 -8.545 -14.530 1.00 93.38 169 VAL A N 1
ATOM 1292 C CA . VAL A 1 169 ? 19.027 -7.359 -13.863 1.00 93.38 169 VAL A CA 1
ATOM 1293 C C . VAL A 1 169 ? 18.493 -6.417 -14.935 1.00 93.38 169 VAL A C 1
ATOM 1295 O O . VAL A 1 169 ? 19.208 -6.065 -15.871 1.00 93.38 169 VAL A O 1
ATOM 1298 N N . HIS A 1 170 ? 17.243 -6.000 -14.783 1.00 93.50 170 HIS A N 1
ATOM 1299 C CA . HIS A 1 170 ? 16.503 -5.187 -15.739 1.00 93.50 170 HIS A CA 1
ATOM 1300 C C . HIS A 1 170 ? 16.071 -3.878 -15.085 1.00 93.50 170 HIS A C 1
ATOM 1302 O O . HIS A 1 170 ? 15.566 -3.866 -13.958 1.00 93.50 170 HIS A O 1
ATOM 1308 N N . CYS A 1 171 ? 16.252 -2.780 -15.815 1.00 94.75 171 CYS A N 1
ATOM 1309 C CA . CYS A 1 171 ? 15.735 -1.467 -15.452 1.00 94.75 171 CYS A CA 1
ATOM 1310 C C . CYS A 1 171 ? 14.494 -1.184 -16.299 1.00 94.75 171 CYS A C 1
ATOM 1312 O O . CYS A 1 171 ? 14.579 -1.173 -17.528 1.00 94.75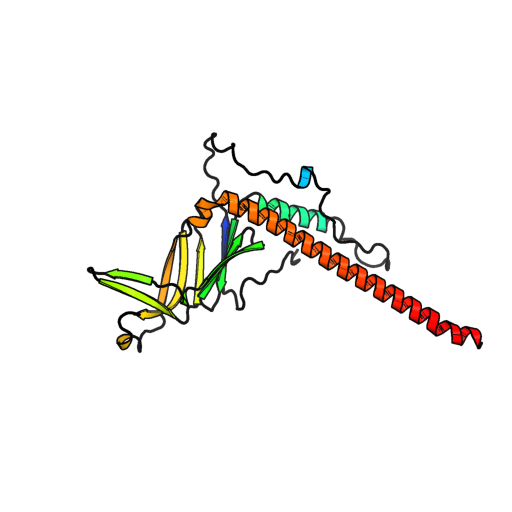 171 CYS A O 1
ATOM 1314 N N . LEU A 1 172 ? 13.347 -0.985 -15.653 1.00 93.88 172 LEU A N 1
ATOM 1315 C CA . LEU A 1 172 ? 12.086 -0.690 -16.329 1.00 93.88 172 LEU A CA 1
ATOM 1316 C C . LEU A 1 172 ? 11.654 0.736 -16.018 1.00 93.88 172 LEU A C 1
ATOM 1318 O O . LEU A 1 172 ? 11.740 1.189 -14.877 1.00 93.88 172 LEU A O 1
ATOM 1322 N N . HIS A 1 173 ? 11.143 1.411 -17.039 1.00 94.12 173 HIS A N 1
ATOM 1323 C CA . HIS A 1 173 ? 10.540 2.728 -16.928 1.00 94.12 173 HIS A CA 1
ATOM 1324 C C . HIS A 1 173 ? 9.058 2.619 -17.287 1.00 94.12 173 HIS A C 1
ATOM 1326 O O . HIS A 1 173 ? 8.718 2.198 -18.394 1.00 94.12 173 HIS A O 1
ATOM 1332 N N . LEU A 1 174 ? 8.182 2.976 -16.351 1.00 93.75 174 LEU A N 1
ATOM 1333 C CA . LEU A 1 174 ? 6.733 2.959 -16.533 1.00 93.75 174 LEU A CA 1
ATOM 1334 C C . LEU A 1 174 ? 6.176 4.375 -16.500 1.00 93.75 174 LEU A C 1
ATOM 1336 O O . LEU A 1 174 ? 6.594 5.204 -15.692 1.00 93.75 174 LEU A O 1
ATOM 1340 N N . ASP A 1 175 ? 5.196 4.609 -17.364 1.00 94.06 175 ASP A N 1
ATOM 1341 C CA . ASP A 1 175 ? 4.375 5.811 -17.341 1.00 94.06 175 ASP A CA 1
ATOM 1342 C C . ASP A 1 175 ? 3.326 5.691 -16.228 1.00 94.06 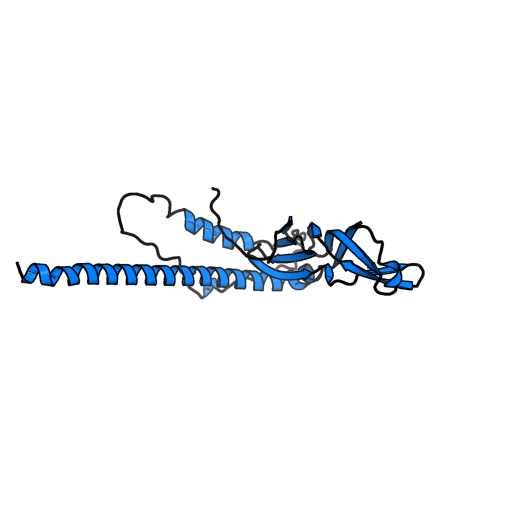175 ASP A C 1
ATOM 1344 O O . ASP A 1 175 ? 2.485 4.788 -16.234 1.00 94.06 175 ASP A O 1
ATOM 1348 N N . THR A 1 176 ? 3.401 6.601 -15.262 1.00 94.81 176 THR A N 1
ATOM 1349 C CA . THR A 1 176 ? 2.445 6.734 -14.158 1.00 94.81 176 THR A CA 1
ATOM 1350 C C . THR A 1 176 ? 1.727 8.080 -14.174 1.00 94.81 176 THR A C 1
ATOM 1352 O O . THR A 1 176 ? 1.139 8.471 -13.167 1.00 94.81 176 THR A O 1
ATOM 1355 N N . SER A 1 177 ? 1.707 8.773 -15.320 1.00 93.94 177 SER A N 1
ATOM 1356 C CA . SER A 1 177 ? 1.039 10.072 -15.517 1.00 93.94 177 SER A CA 1
ATOM 1357 C C . SER A 1 177 ? -0.408 10.110 -15.031 1.00 93.94 177 SER A C 1
ATOM 1359 O O . SER A 1 177 ? -0.881 11.167 -14.623 1.00 93.94 177 SER A O 1
ATOM 1361 N N . ILE A 1 178 ? -1.099 8.966 -14.973 1.00 93.75 178 ILE A N 1
ATOM 1362 C CA . ILE A 1 178 ? -2.437 8.855 -14.383 1.00 93.75 178 ILE A CA 1
ATOM 1363 C C . ILE A 1 178 ? -2.519 9.407 -12.950 1.00 93.75 178 ILE A C 1
ATOM 1365 O O . ILE A 1 178 ? -3.523 10.031 -12.608 1.00 93.75 178 ILE A O 1
ATOM 1369 N N . PHE A 1 179 ? -1.474 9.237 -12.131 1.00 93.06 179 PHE A N 1
ATOM 1370 C CA . PHE A 1 179 ? -1.444 9.750 -10.757 1.00 93.06 179 PHE A CA 1
ATOM 1371 C C . PHE A 1 179 ? -1.384 11.273 -10.710 1.00 93.06 179 PHE A C 1
ATOM 1373 O O . PHE A 1 179 ? -2.001 11.877 -9.839 1.00 93.06 179 PHE A O 1
ATOM 1380 N N . SER A 1 180 ? -0.679 11.892 -11.658 1.00 89.25 180 SER A N 1
ATOM 1381 C CA . SER A 1 180 ? -0.623 13.349 -11.772 1.00 89.25 180 SER A CA 1
ATOM 1382 C C . SER A 1 180 ? -1.903 13.908 -12.402 1.00 89.25 180 SER A C 1
ATOM 1384 O O . SER A 1 180 ? -2.535 14.803 -11.846 1.00 89.25 180 SER A O 1
ATOM 1386 N N . ASN A 1 181 ? -2.357 13.309 -13.508 1.00 90.88 181 ASN A N 1
ATOM 1387 C CA . ASN A 1 181 ? -3.531 13.750 -14.267 1.00 90.88 181 ASN A CA 1
ATOM 1388 C C . ASN A 1 181 ? -4.832 13.694 -13.456 1.00 90.88 181 ASN A C 1
ATOM 1390 O O . ASN A 1 181 ? -5.723 14.508 -13.677 1.00 90.88 181 ASN A O 1
ATOM 1394 N N . ARG A 1 182 ? -4.965 12.719 -12.548 1.00 90.81 182 ARG A N 1
ATOM 1395 C CA . ARG A 1 182 ? -6.154 12.523 -11.696 1.00 90.81 182 ARG A CA 1
ATOM 1396 C C . ARG A 1 182 ? -5.860 12.793 -10.219 1.00 90.81 182 ARG A C 1
ATOM 1398 O O . ARG A 1 182 ? -6.512 12.226 -9.342 1.00 90.81 182 ARG A O 1
ATOM 1405 N N . LYS A 1 183 ? -4.844 13.613 -9.932 1.00 88.00 183 LYS A N 1
ATOM 1406 C CA . LYS A 1 183 ? -4.350 13.859 -8.571 1.00 88.00 183 LYS A CA 1
ATOM 1407 C C . LYS A 1 183 ? -5.454 14.330 -7.631 1.00 88.00 183 LYS A C 1
ATOM 1409 O O . LYS A 1 183 ? -5.582 13.799 -6.534 1.00 88.00 183 LYS A O 1
ATOM 1414 N N . ASN A 1 184 ? -6.261 15.297 -8.065 1.00 85.75 184 ASN A N 1
ATOM 1415 C CA . ASN A 1 184 ? -7.294 15.898 -7.222 1.00 85.75 184 ASN A CA 1
ATOM 1416 C C . ASN A 1 184 ? -8.373 14.876 -6.849 1.00 85.75 184 ASN A C 1
ATOM 1418 O O . ASN A 1 184 ? -8.756 14.794 -5.686 1.00 85.75 184 ASN A O 1
ATOM 1422 N N . GLU A 1 185 ? -8.830 14.057 -7.796 1.00 89.56 185 GLU A N 1
ATOM 1423 C CA . GLU A 1 185 ? -9.823 13.017 -7.517 1.00 89.56 185 GLU A CA 1
ATOM 1424 C C . GLU A 1 185 ? -9.243 11.900 -6.653 1.00 89.56 185 GLU A C 1
ATOM 1426 O O . GLU A 1 185 ? -9.894 11.442 -5.715 1.00 89.56 185 GLU A O 1
ATOM 1431 N N . LEU A 1 186 ? -8.003 11.491 -6.927 1.00 90.44 186 LEU A N 1
ATOM 1432 C CA . LEU A 1 186 ? -7.301 10.501 -6.116 1.00 90.44 186 LEU A CA 1
ATOM 1433 C C . LEU A 1 186 ? -7.105 10.990 -4.679 1.00 90.44 186 LEU A C 1
ATOM 1435 O O . LEU A 1 186 ? -7.306 10.211 -3.749 1.00 90.44 186 LEU A O 1
ATOM 1439 N N . HIS A 1 187 ? -6.768 12.268 -4.482 1.00 87.81 187 HIS A N 1
ATOM 1440 C CA . HIS A 1 187 ? -6.655 12.882 -3.157 1.00 87.81 187 HIS A CA 1
ATOM 1441 C C . HIS A 1 187 ? -7.989 12.801 -2.417 1.00 87.81 187 HIS A C 1
ATOM 1443 O O . HIS A 1 187 ? -8.039 12.276 -1.306 1.00 87.81 187 HIS A O 1
ATOM 1449 N N . GLN A 1 188 ? -9.071 13.252 -3.055 1.00 85.69 188 GLN A N 1
ATOM 1450 C CA . GLN A 1 188 ? -10.417 13.279 -2.473 1.00 85.69 188 GLN A CA 1
ATOM 1451 C C . GLN A 1 188 ? -10.898 11.893 -2.055 1.00 85.69 188 GLN A C 1
ATOM 1453 O O . GLN A 1 188 ? -11.291 11.685 -0.906 1.00 85.69 188 GLN A O 1
ATOM 1458 N N . VAL A 1 189 ? -10.832 10.933 -2.980 1.00 89.44 189 VAL A N 1
ATOM 1459 C CA . VAL A 1 189 ? -11.272 9.557 -2.730 1.00 89.44 189 VAL A CA 1
ATOM 1460 C C . VAL A 1 189 ? -10.442 8.932 -1.617 1.00 89.44 189 VAL A C 1
ATOM 1462 O O . VAL A 1 189 ? -10.998 8.285 -0.734 1.00 89.44 189 VAL A O 1
ATOM 1465 N N . SER A 1 190 ? -9.129 9.161 -1.611 1.00 88.25 190 SER A N 1
ATOM 1466 C CA . SER A 1 190 ? -8.248 8.599 -0.583 1.00 88.25 190 SER A CA 1
ATOM 1467 C C . SER A 1 190 ? -8.504 9.200 0.789 1.00 88.25 190 SER A C 1
ATOM 1469 O O . SER A 1 190 ? -8.455 8.472 1.778 1.00 88.25 190 SER A O 1
ATOM 1471 N N . GLN A 1 191 ? -8.804 10.498 0.864 1.00 83.94 191 GLN A N 1
ATOM 1472 C CA . GLN A 1 191 ? -9.151 11.159 2.119 1.00 83.94 191 GLN A CA 1
ATOM 1473 C C . GLN A 1 191 ? -10.442 10.570 2.694 1.00 83.94 191 GLN A C 1
ATOM 1475 O O . GLN A 1 191 ? -10.444 10.091 3.826 1.00 83.94 191 GLN A O 1
ATOM 1480 N N . GLN A 1 192 ? -11.504 10.506 1.886 1.00 84.56 192 GLN A N 1
ATOM 1481 C CA . GLN A 1 192 ? -12.781 9.926 2.309 1.00 84.56 192 GLN A CA 1
ATOM 1482 C C . GLN A 1 192 ? -12.643 8.447 2.689 1.00 84.56 192 GLN A C 1
ATOM 1484 O O . GLN A 1 192 ? -13.144 8.022 3.729 1.00 84.56 192 GLN A O 1
ATOM 1489 N N . ALA A 1 193 ? -11.938 7.654 1.879 1.00 86.00 193 ALA A N 1
ATOM 1490 C CA . ALA A 1 193 ? -11.732 6.235 2.150 1.00 86.00 193 ALA A CA 1
ATOM 1491 C C . ALA A 1 193 ? -10.912 6.001 3.426 1.00 86.00 193 ALA A C 1
ATOM 1493 O O . ALA A 1 193 ? -11.222 5.083 4.185 1.00 86.00 193 ALA A O 1
ATOM 1494 N N . SER A 1 194 ? -9.913 6.848 3.696 1.00 81.88 194 SER A N 1
ATOM 1495 C CA . SER A 1 194 ? -9.137 6.791 4.941 1.00 81.88 194 SER A CA 1
ATOM 1496 C C . SER A 1 194 ? -10.021 7.105 6.149 1.00 81.88 194 SER A C 1
ATOM 1498 O O . SER A 1 194 ? -10.009 6.349 7.117 1.00 81.88 194 SER A O 1
ATOM 1500 N N . SER A 1 195 ? -10.879 8.130 6.066 1.00 80.69 195 SER A N 1
ATOM 1501 C CA . SER A 1 195 ? -11.849 8.440 7.128 1.00 80.69 195 SER A CA 1
ATOM 1502 C C . SER A 1 195 ? -12.850 7.305 7.371 1.00 80.69 195 SER A C 1
ATOM 1504 O O . SER A 1 195 ? -13.157 6.989 8.520 1.00 80.69 195 SER A O 1
ATOM 1506 N N . ILE A 1 196 ? -13.342 6.655 6.309 1.00 84.50 196 ILE A N 1
ATOM 1507 C CA . ILE A 1 196 ? -14.233 5.489 6.428 1.00 84.50 196 ILE A CA 1
ATOM 1508 C C . ILE A 1 196 ? -13.510 4.333 7.120 1.00 84.50 196 ILE A C 1
ATOM 1510 O O . ILE A 1 196 ? -14.077 3.696 8.008 1.00 84.50 196 ILE A O 1
ATOM 1514 N N . GLN A 1 197 ? -12.266 4.056 6.733 1.00 83.06 197 GLN A N 1
ATOM 1515 C CA . GLN A 1 197 ? -11.484 2.982 7.332 1.00 83.06 197 GLN A CA 1
ATOM 1516 C C . GLN A 1 197 ? -11.232 3.232 8.827 1.00 83.06 197 GLN A C 1
ATOM 1518 O O . GLN A 1 197 ? -11.383 2.308 9.629 1.00 83.06 197 GLN A O 1
ATOM 1523 N N . ASP A 1 198 ? -10.910 4.468 9.211 1.00 79.88 198 ASP A N 1
ATOM 1524 C CA . ASP A 1 198 ? -10.726 4.848 10.615 1.00 79.88 198 ASP A CA 1
ATOM 1525 C C . ASP A 1 198 ? -12.035 4.651 11.409 1.00 79.88 198 ASP A C 1
ATOM 1527 O O . ASP A 1 198 ? -12.035 4.061 12.492 1.00 79.88 198 ASP A O 1
ATOM 1531 N N . LEU A 1 199 ? -13.187 5.016 10.833 1.00 84.31 199 LEU A N 1
ATOM 1532 C CA . LEU A 1 199 ? -14.494 4.770 11.452 1.00 84.31 199 LEU A CA 1
ATOM 1533 C C . LEU A 1 199 ? -14.798 3.271 11.612 1.00 84.31 199 LEU A C 1
ATOM 1535 O O . LEU A 1 199 ? -15.312 2.842 12.647 1.00 84.31 199 LEU A O 1
ATOM 1539 N N . VAL A 1 200 ? -14.459 2.452 10.615 1.00 85.75 200 VAL A N 1
ATOM 1540 C CA . VAL A 1 200 ? -14.608 0.989 10.684 1.00 85.75 200 VAL A CA 1
ATOM 1541 C C . VAL A 1 200 ? -13.758 0.400 11.816 1.00 85.75 200 VAL A C 1
ATOM 1543 O O . VAL A 1 200 ? -14.193 -0.538 12.493 1.00 85.75 200 VAL A O 1
ATOM 1546 N N . GLU A 1 201 ? -12.558 0.934 12.048 1.00 82.69 201 GLU A N 1
ATOM 1547 C CA . GLU A 1 201 ? -11.699 0.533 13.166 1.00 82.69 201 GLU A CA 1
ATOM 1548 C C . GLU A 1 201 ? -12.324 0.883 14.522 1.00 82.69 201 GLU A C 1
ATOM 1550 O O . GLU A 1 201 ? -12.404 0.003 15.387 1.00 82.69 201 GLU A O 1
ATOM 1555 N N . VAL A 1 202 ? -12.876 2.090 14.673 1.00 83.81 202 VAL A N 1
ATOM 1556 C CA . VAL A 1 202 ? -13.613 2.497 15.884 1.00 83.81 202 VAL A CA 1
ATOM 1557 C C . VAL A 1 202 ? -14.812 1.586 16.144 1.00 83.81 202 VAL A C 1
ATOM 1559 O O . VAL A 1 202 ? -15.000 1.120 17.271 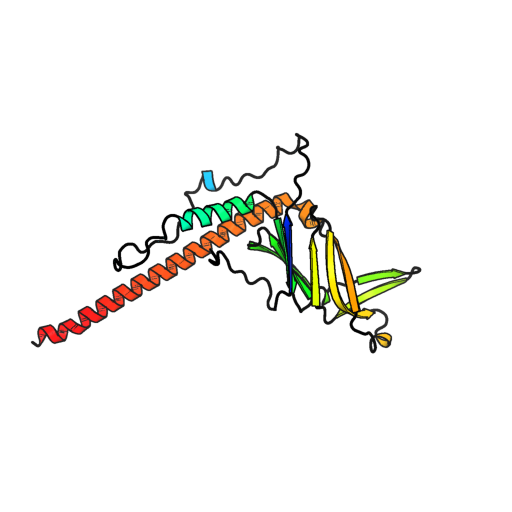1.00 83.81 202 VAL A O 1
ATOM 1562 N N . VAL A 1 203 ? -15.620 1.293 15.121 1.00 87.62 203 VAL A N 1
ATOM 1563 C CA . VAL A 1 203 ? -16.799 0.421 15.257 1.00 87.62 203 VAL A CA 1
ATOM 1564 C C . VAL A 1 203 ? -16.383 -0.980 15.702 1.00 87.62 203 VAL A C 1
ATOM 1566 O O . VAL A 1 203 ? -16.954 -1.525 16.648 1.00 87.62 203 VAL A O 1
ATOM 1569 N N . ARG A 1 204 ? -15.346 -1.553 15.078 1.00 85.88 204 ARG A N 1
ATOM 1570 C CA . ARG A 1 204 ? -14.825 -2.878 15.444 1.00 85.88 204 ARG A CA 1
ATOM 1571 C C . ARG A 1 204 ? -14.344 -2.918 16.892 1.00 85.88 204 ARG A C 1
ATOM 1573 O O . ARG A 1 204 ? -14.659 -3.869 17.614 1.00 85.88 204 ARG A O 1
ATOM 1580 N N . ALA A 1 205 ? -13.596 -1.903 17.318 1.00 83.62 205 ALA A N 1
ATOM 1581 C CA . ALA A 1 205 ? -13.103 -1.806 18.685 1.00 83.62 205 ALA A CA 1
ATOM 1582 C C . ALA A 1 205 ? -14.251 -1.649 19.693 1.00 83.62 205 ALA A C 1
ATOM 1584 O O . ALA A 1 205 ? -14.278 -2.345 20.708 1.00 83.62 205 ALA A O 1
ATOM 1585 N N . SER A 1 206 ? -15.238 -0.812 19.371 1.00 85.31 206 SER A N 1
ATOM 1586 C CA . SER A 1 206 ? -16.424 -0.583 20.203 1.00 85.31 206 SER A CA 1
ATOM 1587 C C . SER A 1 206 ? -17.235 -1.864 20.397 1.00 85.31 206 SER A C 1
ATOM 1589 O O . SER A 1 206 ? -17.526 -2.237 21.531 1.00 85.31 206 SER A O 1
ATOM 1591 N N . ILE A 1 207 ? -17.523 -2.597 19.315 1.00 89.94 207 ILE A N 1
ATOM 1592 C CA . ILE A 1 207 ? -18.243 -3.881 19.375 1.00 89.94 207 ILE A CA 1
ATOM 1593 C C . ILE A 1 207 ? -17.459 -4.910 20.195 1.00 89.94 207 ILE A C 1
ATOM 1595 O O . ILE A 1 207 ? -18.033 -5.599 21.039 1.00 89.94 207 ILE A O 1
ATOM 1599 N N . SER A 1 208 ? -16.142 -4.992 19.987 1.00 88.25 208 SER A N 1
ATOM 1600 C CA . SER A 1 208 ? -15.279 -5.907 20.745 1.00 88.25 208 SER A CA 1
ATOM 1601 C C . SER A 1 208 ? -15.308 -5.588 22.242 1.00 88.25 208 SER A C 1
ATOM 1603 O O . SER A 1 208 ? -15.400 -6.493 23.074 1.00 88.25 208 SER A O 1
ATOM 1605 N N . MET A 1 209 ? -15.289 -4.301 22.597 1.00 87.25 209 MET A N 1
ATOM 1606 C CA . MET A 1 209 ? -15.396 -3.865 23.985 1.00 87.25 209 MET A CA 1
ATOM 1607 C C . MET A 1 209 ? -16.769 -4.188 24.577 1.00 87.25 209 MET A C 1
ATOM 1609 O O . MET A 1 209 ? -16.832 -4.745 25.670 1.00 87.25 209 MET A O 1
ATOM 1613 N N . MET A 1 210 ? -17.857 -3.890 23.863 1.00 89.81 210 MET A N 1
ATOM 1614 C CA . MET A 1 210 ? -19.221 -4.200 24.308 1.00 89.81 210 MET A CA 1
ATOM 1615 C C . MET A 1 210 ? -19.396 -5.697 24.564 1.00 89.81 210 MET A C 1
ATOM 1617 O O . MET A 1 210 ? -19.903 -6.084 25.615 1.00 89.81 210 MET A O 1
ATOM 1621 N N . SER A 1 211 ? -18.915 -6.537 23.645 1.00 92.00 211 SER A N 1
ATOM 1622 C CA . SER A 1 211 ? -18.937 -7.993 23.801 1.00 92.00 211 SER A CA 1
ATOM 1623 C C . SER A 1 211 ? -18.155 -8.437 25.039 1.00 92.00 211 SER A C 1
ATOM 1625 O O . SER A 1 211 ? -18.672 -9.214 25.838 1.00 92.00 211 SER A O 1
ATOM 1627 N N . LYS A 1 212 ? -16.951 -7.892 25.260 1.00 90.25 212 LYS A N 1
ATOM 1628 C CA . LYS A 1 212 ? -16.151 -8.188 26.455 1.00 90.25 212 LYS A CA 1
ATOM 1629 C C . LYS A 1 212 ? -16.868 -7.784 27.745 1.00 90.25 212 LYS A C 1
ATOM 1631 O O . LYS A 1 212 ? -16.891 -8.566 28.691 1.00 90.25 212 LYS A O 1
ATOM 1636 N N . GLN A 1 213 ? -17.450 -6.586 27.792 1.00 89.75 213 GLN A N 1
ATOM 1637 C CA . GLN A 1 213 ? -18.162 -6.101 28.979 1.00 89.75 213 GLN A CA 1
ATOM 1638 C C . GLN A 1 213 ? -19.408 -6.937 29.274 1.00 89.75 213 GLN A C 1
ATOM 1640 O O . GLN A 1 213 ? -19.628 -7.317 30.422 1.00 89.75 213 GLN A O 1
ATOM 1645 N N . TRP A 1 214 ? -20.178 -7.287 28.242 1.00 94.06 214 TRP A N 1
ATOM 1646 C CA . TRP A 1 214 ? -21.335 -8.166 28.381 1.00 94.06 214 TRP A CA 1
ATOM 1647 C C . TRP A 1 214 ? -20.942 -9.547 28.912 1.00 94.06 214 TRP A C 1
ATOM 1649 O O . TRP A 1 214 ? -21.515 -10.017 29.892 1.00 94.06 214 TRP A O 1
ATOM 1659 N N . SER A 1 215 ? -19.918 -10.167 28.320 1.00 95.25 215 SER A N 1
ATOM 1660 C CA . SER A 1 215 ? -19.407 -11.463 28.776 1.00 95.25 215 SER A CA 1
ATOM 1661 C C . SER A 1 215 ? -18.928 -11.408 30.226 1.00 95.25 215 SER A C 1
ATOM 1663 O O . SER A 1 215 ? -19.266 -12.287 31.012 1.00 95.25 215 SER A O 1
ATOM 1665 N N . ASN A 1 216 ? -18.202 -10.357 30.618 1.00 93.50 216 ASN A N 1
ATOM 1666 C CA . ASN A 1 216 ? -17.754 -10.174 32.000 1.00 93.50 216 ASN A CA 1
ATOM 1667 C C . ASN A 1 216 ? -18.929 -10.033 32.978 1.00 93.50 216 ASN A C 1
ATOM 1669 O O . ASN A 1 216 ? -18.925 -10.668 34.031 1.00 93.50 216 ASN A O 1
ATOM 1673 N N . ALA A 1 217 ? -19.936 -9.227 32.631 1.00 94.69 217 ALA A N 1
ATOM 1674 C CA . ALA A 1 217 ? -21.123 -9.041 33.461 1.00 94.69 217 ALA A CA 1
ATOM 1675 C C . ALA A 1 217 ? -21.914 -10.347 33.619 1.00 94.69 217 ALA A C 1
ATOM 1677 O O . ALA A 1 217 ? -22.323 -10.686 34.729 1.00 94.69 217 ALA A O 1
ATOM 1678 N N . MET A 1 218 ? -22.079 -11.109 32.533 1.00 95.69 218 MET A N 1
ATOM 1679 C CA . MET A 1 218 ? -22.790 -12.387 32.563 1.00 95.69 218 MET A CA 1
ATOM 1680 C C . MET A 1 218 ? -22.025 -13.452 33.354 1.00 95.69 218 MET A C 1
ATOM 1682 O O . MET A 1 218 ? -22.629 -14.195 34.125 1.00 95.69 218 MET A O 1
ATOM 1686 N N . ASN A 1 219 ? -20.697 -13.491 33.226 1.00 94.88 219 ASN A N 1
ATOM 1687 C CA . ASN A 1 219 ? -19.851 -14.380 34.023 1.00 94.88 219 ASN A CA 1
ATOM 1688 C C . ASN A 1 219 ? -19.967 -14.058 35.515 1.00 94.88 219 ASN A C 1
ATOM 1690 O O . ASN A 1 219 ? -20.234 -14.954 36.310 1.00 94.88 219 ASN A O 1
ATOM 1694 N N . LEU A 1 220 ? -19.867 -12.778 35.892 1.00 94.69 220 LEU A N 1
ATOM 1695 C CA . LEU A 1 220 ? -20.035 -12.351 37.282 1.00 94.69 220 LEU A CA 1
ATOM 1696 C C . LEU A 1 220 ? -21.434 -12.693 37.815 1.00 94.69 220 LEU A C 1
ATOM 1698 O O . LEU A 1 220 ? -21.570 -13.152 38.949 1.00 94.69 220 LEU A O 1
ATOM 1702 N N . PHE A 1 221 ? -22.475 -12.493 37.003 1.00 94.50 221 PHE A N 1
ATOM 1703 C CA . PHE A 1 221 ? -23.837 -12.878 37.361 1.00 94.50 221 PHE A CA 1
ATOM 1704 C C . PHE A 1 221 ? -23.939 -14.384 37.624 1.00 94.50 221 PHE A C 1
ATOM 1706 O O . PHE A 1 221 ? -24.442 -14.784 38.673 1.00 94.50 221 PHE A O 1
ATOM 1713 N N . HIS A 1 222 ? -23.419 -15.219 36.721 1.00 94.69 222 HIS A N 1
ATOM 1714 C CA . HIS A 1 222 ? -23.416 -16.671 36.891 1.00 94.69 222 HIS A CA 1
ATOM 1715 C C . HIS A 1 222 ? -22.633 -17.113 38.126 1.00 94.69 222 HIS A C 1
ATOM 1717 O O . HIS A 1 222 ? -23.135 -17.939 38.885 1.00 94.69 222 HIS A O 1
ATOM 1723 N N . GLU A 1 223 ? -21.457 -16.538 38.381 1.00 93.00 223 GLU A N 1
ATOM 1724 C CA . GLU A 1 223 ? -20.669 -16.822 39.583 1.00 93.00 223 GLU A CA 1
ATOM 1725 C C . GLU A 1 223 ? -21.467 -16.520 40.855 1.00 93.00 223 GLU A C 1
ATOM 1727 O O . GLU A 1 223 ? -21.637 -17.395 41.706 1.00 93.00 223 GLU A O 1
ATOM 1732 N N . LYS A 1 224 ? -22.027 -15.308 40.971 1.00 91.25 224 LYS A N 1
ATOM 1733 C CA . LYS A 1 224 ? -22.795 -14.905 42.159 1.00 91.25 224 LYS A CA 1
ATOM 1734 C C . LYS A 1 224 ? -24.075 -15.717 42.328 1.00 91.25 224 LYS A C 1
ATOM 1736 O O . LYS A 1 224 ? -24.401 -16.100 43.448 1.00 91.25 224 LYS A O 1
ATOM 1741 N N . PHE A 1 225 ? -24.777 -16.014 41.239 1.00 91.75 225 PHE A N 1
ATOM 1742 C CA . PHE A 1 225 ? -26.014 -16.789 41.291 1.00 91.75 225 PHE A CA 1
ATOM 1743 C C . PHE A 1 225 ? -25.757 -18.275 41.583 1.00 91.75 225 PHE A C 1
ATOM 1745 O O . PHE A 1 225 ? -26.532 -18.905 42.296 1.00 91.75 225 PHE A O 1
ATOM 1752 N N . SER A 1 226 ? -24.643 -18.836 41.108 1.00 89.38 226 SER A N 1
ATOM 1753 C CA . SER A 1 226 ? -24.251 -20.221 41.410 1.00 89.38 226 SER A CA 1
ATOM 1754 C C . SER A 1 226 ? -23.849 -20.440 42.875 1.00 89.38 226 SER A C 1
ATOM 1756 O O . SER A 1 226 ? -23.979 -21.552 43.377 1.00 89.38 226 SER A O 1
ATOM 1758 N N . ALA A 1 227 ? -23.428 -19.384 43.581 1.00 85.50 227 ALA A N 1
ATOM 1759 C CA . ALA A 1 227 ? -23.105 -19.418 45.011 1.00 85.50 227 ALA A CA 1
ATOM 1760 C C . ALA A 1 227 ? -24.339 -19.284 45.933 1.00 85.50 227 ALA A C 1
ATOM 1762 O O . ALA A 1 227 ? -24.251 -19.492 47.146 1.00 85.50 227 ALA A O 1
ATOM 1763 N N . LEU A 1 228 ? 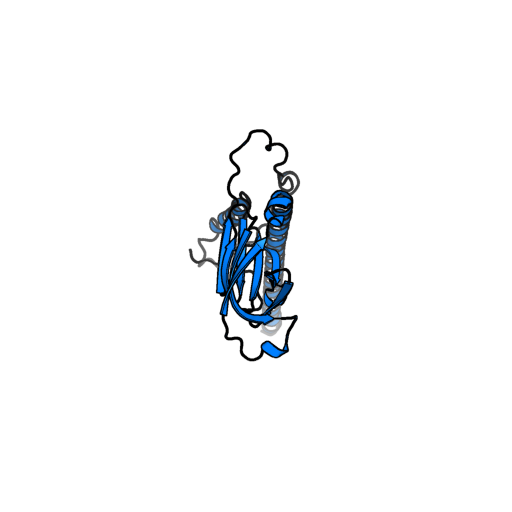-25.501 -18.933 45.380 1.00 85.44 228 LEU A N 1
ATOM 1764 C CA . LEU A 1 228 ? -26.741 -18.698 46.127 1.00 85.44 228 LEU A CA 1
ATOM 1765 C C . LEU A 1 228 ? -27.332 -19.981 46.756 1.00 85.44 228 LEU A C 1
ATOM 1767 O O . LEU A 1 228 ? -27.694 -19.944 47.931 1.00 85.44 228 LEU A O 1
ATOM 1771 N N . PRO A 1 229 ? -27.377 -21.137 46.062 1.00 83.50 229 PRO A N 1
ATOM 1772 C CA . PRO A 1 229 ? -27.840 -22.394 46.652 1.00 83.50 229 PRO A CA 1
ATOM 1773 C C . PRO A 1 229 ? -27.044 -22.813 47.891 1.00 83.50 229 PRO A C 1
ATOM 1775 O O . PRO A 1 229 ? -27.644 -23.207 48.884 1.00 83.50 229 PRO A O 1
ATOM 1778 N N . SER A 1 230 ? -25.713 -22.658 47.875 1.00 80.81 230 SER A N 1
ATOM 1779 C CA . SER A 1 230 ? -24.860 -22.975 49.032 1.00 80.81 230 SER A CA 1
ATOM 1780 C C . SER A 1 230 ? -25.122 -22.086 50.250 1.00 80.81 230 SER A C 1
ATOM 1782 O O . SER A 1 230 ? -24.903 -22.526 51.373 1.00 80.81 230 SER A O 1
ATOM 1784 N N . LEU A 1 231 ? -25.603 -20.857 50.039 1.00 74.19 231 LEU A N 1
ATOM 1785 C CA . LEU A 1 231 ? -25.990 -19.934 51.112 1.00 74.19 231 LEU A CA 1
ATOM 1786 C C . LEU A 1 231 ? -27.389 -20.221 51.672 1.00 74.19 231 LEU A C 1
ATOM 1788 O O . LEU A 1 231 ? -27.662 -19.853 52.804 1.00 74.19 231 LEU A O 1
ATOM 1792 N N . LEU A 1 232 ? -28.274 -20.850 50.893 1.00 77.31 232 LEU A N 1
ATOM 1793 C CA . LEU A 1 232 ? -29.627 -21.222 51.329 1.00 77.31 232 LEU A CA 1
ATOM 1794 C C . LEU A 1 232 ? -29.664 -22.543 52.111 1.00 77.31 232 LEU A C 1
ATOM 1796 O O . LEU A 1 232 ? -30.633 -22.807 52.817 1.00 77.31 232 LEU A O 1
ATOM 1800 N N . THR A 1 233 ? -28.643 -23.386 51.953 1.00 71.62 233 THR A N 1
ATOM 1801 C CA . THR A 1 233 ? -28.514 -24.674 52.653 1.00 71.62 233 THR A CA 1
ATOM 1802 C C . THR A 1 233 ? -27.644 -24.618 53.915 1.00 71.62 233 THR A C 1
ATOM 1804 O O . THR A 1 233 ? -27.482 -25.652 54.561 1.00 71.62 233 THR A O 1
ATOM 1807 N N . ALA A 1 234 ? -27.062 -23.458 54.234 1.00 54.38 234 ALA A N 1
ATOM 1808 C CA . ALA A 1 234 ? -26.309 -23.192 55.464 1.00 54.38 234 ALA A CA 1
ATOM 1809 C C . ALA A 1 234 ? -27.206 -22.506 56.503 1.00 54.38 234 ALA A C 1
ATOM 1811 O O . ALA A 1 234 ? -27.039 -22.814 57.703 1.00 54.38 234 ALA A O 1
#

pLDDT: mean 79.85, std 17.23, range [36.47, 97.31]

Mean predicted aligned error: 11.3 Å